Protein AF-A0A2Z7AN15-F1 (afdb_monomer)

Mean predicted aligned error: 13.12 Å

Secondary structure (DSSP, 8-state):
------HHHHHHHHHHHHHHTT-S---S----------------THHHHHHHHHHH---HHHHHHHHHHHHHHHTS-HHHHT-HHHHHHHHHHHHHHTT-EEEEEEEEE--SSSS--EEEEEEEEEEE-TTS-EEEEEEETTTTGGG--SS--HHHHHHHHHS-SSEEE-HHHHHHHHHHHHHHHHHHHHHTT----GGGSHHHHHHHHH-TT-EEPPHHHHHHHHHHHHTTTT-THHHHHHHHTTSTT----

Organism: NCBI:txid472368

Sequence (253 aa):
MSSSISQDDKLSQLIRDYFESGGSTVTESCFYLSSRSSRLDHDDPTHYSNLQEILEDRTEAENEIHGKVLMYLRDADEFVLKNIRKLRKLIVYRLEKDNYESHLCRTSWSTPFDCPSGEYEYVEVVMRNKDGGTVRVIVDLDFRTEFELARPTPDYEELKDALPSIFVGDEEKIDKLVSLVCSAAKQSLKARGLHIPPWRKESHMKSKWLSSNRKRVSSAEFMSCLSKYMTQNGNACFLDLVQADQQLGTYNC

Nearest PDB structures (foldseek):
  5n47-assembly3_E  TM=4.985E-01  e=2.253E+00  Homo sapiens
  4mvk-assembly1_A  TM=5.206E-01  e=5.933E+00  Homo sapiens
  6oi4-assembly1_A  TM=2.951E-01  e=1.600E+00  Homo sapiens
  6oi4-assembly2_B  TM=2.955E-01  e=2.829E+00  Homo sapiens
  8ftq-assembly1_A  TM=3.090E-01  e=3.171E+00  Homo sapiens

Radius of gyration: 23.29 Å; Cα contacts (8 Å, |Δi|>4): 253; chains: 1; bounding box: 66×54×59 Å

Foldseek 3Di:
DDPDQDPVNLVVVVVVCQVVVQDPDPDDDPDDDDDDDPDDDDDDPPLVVLLCVLVVPDDPVLVVLVVLLVVQVVVDDPVCVVPQLSSQLSSQVSCVVVVWPKFWKKFFDDDPDPPGTDMAIWMWTWDQDPVRDIFIKIWDQQVLVLLDDDQFDPVLVVSSVPDDRIDIGGLVSQLSSLVSSLVNSCVRCVVVVHRQDPCSHSVNSSSNPPNPRMDTDDPVVSVVVCVVVVVVVPDPCSVVVVVVVVPVPDDDD

Structure (mmCIF, N/CA/C/O backbone):
data_AF-A0A2Z7AN15-F1
#
_entry.id   AF-A0A2Z7AN15-F1
#
loop_
_atom_site.group_PDB
_atom_site.id
_atom_site.type_symbol
_atom_site.label_atom_id
_atom_site.label_alt_id
_atom_site.label_comp_id
_atom_site.label_asym_id
_atom_site.label_entity_id
_atom_site.label_seq_id
_atom_site.pdbx_PDB_ins_code
_atom_site.Cartn_x
_atom_site.Cartn_y
_atom_site.Cartn_z
_atom_site.occupancy
_atom_site.B_iso_or_equiv
_atom_site.auth_seq_id
_atom_site.auth_comp_id
_atom_site.auth_asym_id
_atom_site.auth_atom_id
_atom_site.pdbx_PDB_model_num
ATOM 1 N N . MET A 1 1 ? 27.877 8.634 34.596 1.00 35.31 1 MET A N 1
ATOM 2 C CA . MET A 1 1 ? 27.102 7.418 34.918 1.00 35.31 1 MET A CA 1
ATOM 3 C C . MET A 1 1 ? 25.769 7.561 34.211 1.00 35.31 1 MET A C 1
ATOM 5 O O . MET A 1 1 ? 24.974 8.394 34.618 1.00 35.31 1 MET A O 1
ATOM 9 N N . SER A 1 2 ? 25.585 6.884 33.079 1.00 41.00 2 SER A N 1
ATOM 10 C CA . SER A 1 2 ? 24.329 6.945 32.327 1.00 41.00 2 SER A CA 1
ATOM 11 C C . SER A 1 2 ? 23.308 6.061 33.038 1.00 41.00 2 SER A C 1
ATOM 13 O O . SER A 1 2 ? 23.489 4.847 33.070 1.00 41.00 2 SER A O 1
ATOM 15 N N . SER A 1 3 ? 22.279 6.655 33.647 1.00 48.44 3 SER A N 1
ATOM 16 C CA . SER A 1 3 ? 21.152 5.899 34.204 1.00 48.44 3 SER A CA 1
ATOM 17 C C . SER A 1 3 ? 20.410 5.212 33.063 1.00 48.44 3 SER A C 1
ATOM 19 O O . SER A 1 3 ? 19.698 5.856 32.295 1.00 48.44 3 SER A O 1
ATOM 21 N N . SER A 1 4 ? 20.600 3.903 32.928 1.00 55.62 4 SER A N 1
ATOM 22 C CA . SER A 1 4 ? 19.757 3.065 32.086 1.00 55.62 4 SER A CA 1
ATOM 23 C C . SER A 1 4 ? 18.356 3.035 32.698 1.00 55.62 4 SER A C 1
ATOM 25 O O . SER A 1 4 ? 18.167 2.437 33.755 1.00 55.62 4 SER A O 1
ATOM 27 N N . ILE A 1 5 ? 17.392 3.702 32.059 1.00 65.50 5 ILE A N 1
ATOM 28 C CA . ILE A 1 5 ? 15.968 3.596 32.410 1.00 65.50 5 ILE A CA 1
ATOM 29 C C . ILE A 1 5 ? 15.580 2.111 32.387 1.00 65.50 5 ILE A C 1
ATOM 31 O O . ILE A 1 5 ? 15.818 1.434 31.378 1.00 65.50 5 ILE A O 1
ATOM 35 N N . SER A 1 6 ? 15.009 1.622 33.492 1.00 79.94 6 SER A N 1
ATOM 36 C CA . SER A 1 6 ? 14.566 0.232 33.631 1.00 79.94 6 SER A CA 1
ATOM 37 C C . SER A 1 6 ? 13.511 -0.105 32.574 1.00 79.94 6 SER A C 1
ATOM 39 O O . SER A 1 6 ? 12.746 0.763 32.146 1.00 79.94 6 SER A O 1
ATOM 41 N N . GLN A 1 7 ? 13.434 -1.367 32.144 1.00 70.25 7 GLN A N 1
ATOM 42 C CA . GLN A 1 7 ? 12.360 -1.803 31.246 1.00 70.25 7 GLN A CA 1
ATOM 43 C C . GLN A 1 7 ? 10.978 -1.527 31.871 1.00 70.25 7 GLN A C 1
ATOM 45 O O . GLN A 1 7 ? 10.084 -1.060 31.173 1.00 70.25 7 GLN A O 1
ATOM 50 N N . ASP A 1 8 ? 10.823 -1.655 33.188 1.00 73.56 8 ASP A N 1
ATOM 51 C CA . ASP A 1 8 ? 9.558 -1.342 33.872 1.00 73.56 8 ASP A CA 1
ATOM 52 C C . ASP A 1 8 ? 9.191 0.147 33.810 1.00 73.56 8 ASP A C 1
ATOM 54 O O . ASP A 1 8 ? 8.018 0.500 33.659 1.00 73.56 8 ASP A O 1
ATOM 58 N N . ASP A 1 9 ? 10.187 1.035 33.843 1.00 77.44 9 ASP A N 1
ATOM 59 C CA . ASP A 1 9 ? 9.978 2.481 33.725 1.00 77.44 9 ASP A CA 1
ATOM 60 C C . ASP A 1 9 ? 9.561 2.858 32.301 1.00 77.44 9 ASP A C 1
ATOM 62 O O . ASP A 1 9 ? 8.667 3.683 32.107 1.00 77.44 9 ASP A O 1
ATOM 66 N N . LYS A 1 10 ? 10.146 2.204 31.286 1.00 76.12 10 LYS A N 1
ATOM 67 C CA . LYS A 1 10 ? 9.720 2.370 29.888 1.00 76.12 10 LYS A CA 1
ATOM 68 C C . LYS A 1 10 ? 8.293 1.870 29.681 1.00 76.12 10 LYS A C 1
ATOM 70 O O . LYS A 1 10 ? 7.542 2.503 28.944 1.00 76.12 10 LYS A O 1
ATOM 75 N N . LEU A 1 11 ? 7.911 0.752 30.310 1.00 73.44 11 LEU A N 1
ATOM 76 C CA . LEU A 1 11 ? 6.555 0.189 30.211 1.00 73.44 11 LEU A CA 1
ATOM 77 C C . LEU A 1 11 ? 5.544 1.089 30.891 1.00 73.44 11 LEU A C 1
ATOM 79 O O . LEU A 1 11 ? 4.518 1.417 30.300 1.00 73.44 11 LEU A O 1
ATOM 83 N N . SER A 1 12 ? 5.891 1.568 32.078 1.00 77.62 12 SER A N 1
ATOM 84 C CA . SER A 1 12 ? 5.099 2.544 32.810 1.00 77.62 12 SER A CA 1
ATOM 85 C C . SER A 1 12 ? 4.925 3.832 32.010 1.00 77.62 12 SER A C 1
ATOM 87 O O . SER A 1 12 ? 3.817 4.354 31.958 1.00 77.62 12 SER A O 1
ATOM 89 N N . GLN A 1 13 ? 5.969 4.320 31.330 1.00 77.31 13 GLN A N 1
ATOM 90 C CA . GLN A 1 13 ? 5.862 5.495 30.464 1.00 77.31 13 GLN A CA 1
ATOM 91 C C . GLN A 1 13 ? 4.982 5.233 29.237 1.00 77.31 13 GLN A C 1
ATOM 93 O O . GLN A 1 13 ? 4.142 6.062 28.924 1.00 77.31 13 GLN A O 1
ATOM 98 N N . LEU A 1 14 ? 5.097 4.075 28.580 1.00 72.81 14 LEU A N 1
ATOM 99 C CA . LEU A 1 14 ? 4.287 3.748 27.397 1.00 72.81 14 LEU A CA 1
ATOM 100 C C . LEU A 1 14 ? 2.797 3.595 27.747 1.00 72.81 14 LEU A C 1
ATOM 102 O O . LEU A 1 14 ? 1.926 4.050 27.005 1.00 72.81 14 LEU A O 1
ATOM 106 N N . ILE A 1 15 ? 2.500 2.994 28.902 1.00 74.88 15 ILE A N 1
ATOM 107 C CA . ILE A 1 15 ? 1.142 2.900 29.452 1.00 74.88 15 ILE A CA 1
ATOM 108 C C . ILE A 1 15 ? 0.620 4.295 29.814 1.00 74.88 15 ILE A C 1
ATOM 110 O O . ILE A 1 15 ? -0.514 4.637 29.482 1.00 74.88 15 ILE A O 1
ATOM 114 N N . ARG A 1 16 ? 1.447 5.122 30.457 1.00 77.88 16 ARG A N 1
ATOM 115 C CA . ARG A 1 16 ? 1.089 6.494 30.824 1.00 77.88 16 ARG A CA 1
ATOM 116 C C . ARG A 1 16 ? 0.810 7.344 29.586 1.00 77.88 16 ARG A C 1
ATOM 118 O O . ARG A 1 16 ? -0.265 7.918 29.498 1.00 77.88 16 ARG A O 1
ATOM 125 N N . ASP A 1 17 ? 1.685 7.313 28.586 1.00 72.50 17 ASP A N 1
ATOM 126 C CA . ASP A 1 17 ? 1.501 7.993 27.302 1.00 72.50 17 ASP A CA 1
ATOM 127 C C . ASP A 1 17 ? 0.238 7.507 26.577 1.00 72.50 17 ASP A C 1
ATOM 129 O O . ASP A 1 17 ? -0.427 8.298 25.905 1.00 72.50 17 ASP A O 1
ATOM 133 N N . TYR A 1 18 ? -0.115 6.220 26.700 1.00 70.62 18 TYR A N 1
ATOM 134 C CA . TYR A 1 18 ? -1.367 5.678 26.167 1.00 70.62 18 TYR A CA 1
ATOM 135 C C . TYR A 1 18 ? -2.586 6.321 26.832 1.00 70.62 18 TYR A C 1
ATOM 137 O O . TYR A 1 18 ? -3.476 6.778 26.121 1.00 70.62 18 TYR A O 1
ATOM 145 N N . PHE A 1 19 ? -2.618 6.394 28.164 1.00 68.50 19 PHE A N 1
ATOM 146 C CA . PHE A 1 19 ? -3.750 6.966 28.897 1.00 68.50 19 PHE A CA 1
ATOM 147 C C . PHE A 1 19 ? -3.792 8.504 28.843 1.00 68.50 19 PHE A C 1
ATOM 149 O O . PHE A 1 19 ? -4.869 9.084 28.719 1.00 68.50 19 PHE A O 1
ATOM 156 N N . GLU A 1 20 ? -2.641 9.176 28.864 1.00 59.47 20 GLU A N 1
ATOM 157 C CA . GLU A 1 20 ? -2.531 10.640 28.851 1.00 59.47 20 GLU A CA 1
ATOM 158 C C . GLU A 1 20 ? -2.705 11.227 27.441 1.00 59.47 20 GLU A C 1
ATOM 160 O O . GLU A 1 20 ? -3.319 12.281 27.293 1.00 59.47 20 GLU A O 1
ATOM 165 N N . SER A 1 21 ? -2.300 10.524 26.372 1.00 51.19 21 SER A N 1
ATOM 166 C CA . SER A 1 21 ? -2.580 10.970 24.990 1.00 51.19 21 SER A CA 1
ATOM 167 C C . SER A 1 21 ? -4.070 10.918 24.614 1.00 51.19 21 SER A C 1
ATOM 169 O O . SER A 1 21 ? -4.447 11.436 23.559 1.00 51.19 21 SER A O 1
ATOM 171 N N . GLY A 1 22 ? -4.908 10.269 25.429 1.00 48.69 22 GLY A N 1
ATOM 172 C CA . GLY A 1 22 ? -6.360 10.175 25.253 1.00 48.69 22 GLY A CA 1
ATOM 173 C C . GLY A 1 22 ? -7.186 10.987 26.246 1.00 48.69 22 GLY A C 1
ATOM 174 O O . GLY A 1 22 ? -8.407 11.045 26.103 1.00 48.69 22 GLY A O 1
ATOM 175 N N . GLY A 1 23 ? -6.549 11.605 27.240 1.00 38.69 23 GLY A N 1
ATOM 176 C CA . GLY A 1 23 ? -7.220 12.263 28.350 1.00 38.69 23 GLY A CA 1
ATOM 177 C C . GLY A 1 23 ? -6.880 13.742 28.417 1.00 38.69 23 GLY A C 1
ATOM 178 O O . GLY A 1 23 ? -5.902 14.135 29.042 1.00 38.69 23 GLY A O 1
ATOM 179 N N . SER A 1 24 ? -7.772 14.585 27.893 1.00 39.50 24 SER A N 1
ATOM 180 C CA . SER A 1 24 ? -8.055 15.821 28.623 1.00 39.50 24 SER A CA 1
ATOM 181 C C . SER A 1 24 ? -8.440 15.380 30.037 1.00 39.50 24 SER A C 1
ATOM 183 O O . SER A 1 24 ? -9.335 14.550 30.181 1.00 39.50 24 SER A O 1
ATOM 185 N N . THR A 1 25 ? -7.696 15.842 31.038 1.00 34.88 25 THR A N 1
ATOM 186 C CA . THR A 1 25 ? -7.784 15.452 32.451 1.00 34.88 25 THR A CA 1
ATOM 187 C C . THR A 1 25 ? -9.223 15.196 32.905 1.00 34.88 25 THR A C 1
ATOM 189 O O . THR A 1 25 ? -9.982 16.138 33.131 1.00 34.88 25 THR A O 1
ATOM 192 N N . VAL A 1 26 ? -9.599 13.925 33.059 1.00 34.19 26 VAL A N 1
ATOM 193 C CA . VAL A 1 26 ? -10.798 13.546 33.811 1.00 34.19 26 VAL A CA 1
ATOM 194 C C . VAL A 1 26 ? -10.364 13.431 35.263 1.00 34.19 26 VAL A C 1
ATOM 196 O O . VAL A 1 26 ? -10.032 12.358 35.757 1.00 34.19 26 VAL A O 1
ATOM 199 N N . THR A 1 27 ? -10.299 14.577 35.930 1.00 34.41 27 THR A N 1
ATOM 200 C CA . THR A 1 27 ? -10.470 14.628 37.377 1.00 34.41 27 THR A CA 1
ATOM 201 C C . THR A 1 27 ? -11.937 14.354 37.679 1.00 34.41 27 THR A C 1
ATOM 203 O O . THR A 1 27 ? -12.836 14.914 37.050 1.00 34.41 27 THR A O 1
ATOM 206 N N . GLU A 1 28 ? -12.161 13.452 38.629 1.00 37.94 28 GLU A N 1
ATOM 207 C CA . GLU A 1 28 ? -13.451 13.151 39.239 1.00 37.94 28 GLU A CA 1
ATOM 208 C C . GLU A 1 28 ? -14.242 14.433 39.543 1.00 37.94 28 GLU A C 1
ATOM 210 O O . GLU A 1 28 ? -13.913 15.164 40.471 1.00 37.94 28 GLU A O 1
ATOM 215 N N . SER A 1 29 ? -15.298 14.705 38.774 1.00 30.22 29 SER A N 1
ATOM 216 C CA . SER A 1 29 ? -16.477 15.441 39.245 1.00 30.22 29 SER A CA 1
ATOM 217 C C . SER A 1 29 ? -17.576 15.394 38.184 1.00 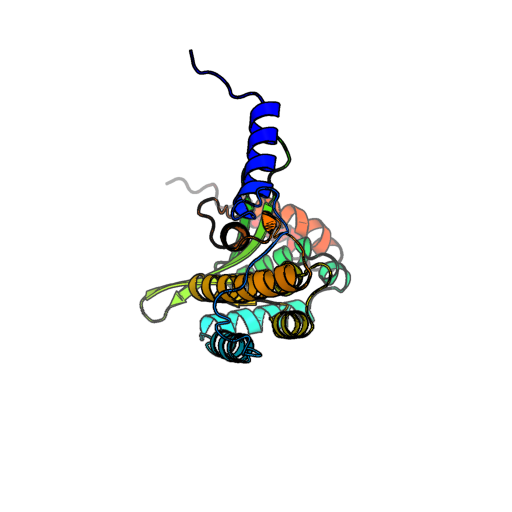30.22 29 SER A C 1
ATOM 219 O O . SER A 1 29 ? -17.688 16.254 37.310 1.00 30.22 29 SER A O 1
ATOM 221 N N . CYS A 1 30 ? -18.419 14.369 38.256 1.00 40.91 30 CYS A N 1
ATOM 222 C CA . CYS A 1 30 ? -19.713 14.383 37.589 1.00 40.91 30 CYS A CA 1
ATOM 223 C C . CYS A 1 30 ? -20.740 15.110 38.466 1.00 40.91 30 CYS A C 1
ATOM 225 O O . CYS A 1 30 ? -21.566 14.413 39.024 1.00 40.91 30 CYS A O 1
ATOM 227 N N . PHE A 1 31 ? -20.744 16.446 38.589 1.00 30.92 31 PHE A N 1
ATOM 228 C CA . PHE A 1 31 ? -21.920 17.195 39.088 1.00 30.92 31 PHE A CA 1
ATOM 229 C C . PHE A 1 31 ? -21.891 18.694 38.694 1.00 30.92 31 PHE A C 1
ATOM 231 O O . PHE A 1 31 ? -21.046 19.426 39.187 1.00 30.92 31 PHE A O 1
ATOM 238 N N . TYR A 1 32 ? -22.867 19.108 37.858 1.00 41.19 32 TYR A N 1
ATOM 239 C CA . TYR A 1 32 ? -23.381 20.471 37.543 1.00 41.19 32 TYR A CA 1
ATOM 240 C C . TYR A 1 32 ? -22.347 21.556 37.114 1.00 41.19 32 TYR A C 1
ATOM 242 O O . TYR A 1 32 ? -21.381 21.816 37.805 1.00 41.19 32 TYR A O 1
ATOM 250 N N . LEU A 1 33 ? -22.450 22.312 36.014 1.00 31.53 33 LEU A N 1
ATOM 251 C CA . LEU A 1 33 ? -23.579 22.959 35.346 1.00 31.53 33 LEU A CA 1
ATOM 252 C C . LEU A 1 33 ? -23.233 23.249 33.870 1.00 31.53 33 LEU A C 1
ATOM 254 O O . LEU A 1 33 ? -22.083 23.478 33.503 1.00 31.53 33 LEU A O 1
ATOM 258 N N . SER A 1 34 ? -24.286 23.330 33.056 1.00 43.97 34 SER A N 1
ATOM 259 C CA . SER A 1 34 ? -24.293 23.810 31.672 1.00 43.97 34 SER A CA 1
ATOM 260 C C . SER A 1 34 ? -23.668 25.195 31.484 1.00 43.97 34 SER A C 1
ATOM 262 O O . SER A 1 34 ? -23.999 26.127 32.215 1.00 43.97 34 SER A O 1
ATOM 264 N N . SER A 1 35 ? -22.934 25.374 30.382 1.00 31.66 35 SER A N 1
ATOM 265 C CA . SER A 1 35 ? -23.031 26.584 29.556 1.00 31.66 35 SER A CA 1
ATOM 266 C C . SER A 1 35 ? -22.573 26.335 28.116 1.00 31.66 35 SER A C 1
ATOM 268 O O . SER A 1 35 ? -21.419 26.021 27.857 1.00 31.66 35 SER A O 1
ATOM 270 N N . ARG A 1 36 ? -23.529 26.568 27.206 1.00 29.89 36 ARG A N 1
ATOM 271 C CA . ARG A 1 36 ? -23.414 26.800 25.756 1.00 29.89 36 ARG A CA 1
ATOM 272 C C . ARG A 1 36 ? -22.977 25.625 24.880 1.00 29.89 36 ARG A C 1
ATOM 274 O O . ARG A 1 36 ? -21.858 25.535 24.397 1.00 29.89 36 ARG A O 1
ATOM 281 N N . SER A 1 37 ? -23.997 24.828 24.564 1.00 44.06 37 SER A N 1
ATOM 282 C CA . SER A 1 37 ? -24.143 24.098 23.305 1.00 44.06 37 SER A CA 1
ATOM 283 C C . SER A 1 37 ? -23.768 24.976 22.102 1.00 44.06 37 SER A C 1
ATOM 285 O O . SER A 1 37 ? -24.508 25.886 21.720 1.00 44.06 37 SER A O 1
ATOM 287 N N . SER A 1 38 ? -22.620 24.686 21.499 1.00 36.03 38 SER A N 1
ATOM 288 C CA . SER A 1 38 ? -22.370 24.929 20.083 1.00 36.03 38 SER A CA 1
ATOM 289 C C . SER A 1 38 ? -22.543 23.597 19.354 1.00 36.03 38 SER A C 1
ATOM 291 O O . SER A 1 38 ? -21.599 22.827 19.231 1.00 36.03 38 SER A O 1
ATOM 293 N N . ARG A 1 39 ? -23.797 23.340 18.971 1.00 32.91 39 ARG A N 1
ATOM 294 C CA . ARG A 1 39 ? -24.253 22.588 17.790 1.00 32.91 39 ARG A CA 1
ATOM 295 C C . ARG A 1 39 ? -23.512 21.279 17.486 1.00 32.91 39 ARG A C 1
ATOM 297 O O . ARG A 1 39 ? -22.454 21.263 16.870 1.00 32.91 39 ARG A O 1
ATOM 304 N N . LEU A 1 40 ? -24.161 20.184 17.870 1.00 46.03 40 LEU A N 1
ATOM 305 C CA . LEU A 1 40 ? -24.099 18.925 17.138 1.00 46.03 40 LEU A CA 1
ATOM 306 C C . LEU A 1 40 ? -24.766 19.157 15.775 1.00 46.03 40 LEU A C 1
ATOM 308 O O . LEU A 1 40 ? -25.979 19.290 15.741 1.00 46.03 40 LEU A O 1
ATOM 312 N N . ASP A 1 41 ? -23.962 19.276 14.727 1.00 33.38 41 ASP A N 1
ATOM 313 C CA . ASP A 1 41 ? -24.278 19.125 13.297 1.00 33.38 41 ASP A CA 1
ATOM 314 C C . ASP A 1 41 ? -22.885 18.920 12.662 1.00 33.38 41 ASP A C 1
ATOM 316 O O . ASP A 1 41 ? -21.990 19.731 12.887 1.00 33.38 41 ASP A O 1
ATOM 320 N N . HIS A 1 42 ? -22.544 17.800 12.036 1.00 42.19 42 HIS A N 1
ATOM 321 C CA . HIS A 1 42 ? -23.076 17.354 10.759 1.00 42.19 42 HIS A CA 1
ATOM 322 C C . HIS A 1 42 ? -22.643 15.890 10.539 1.00 42.19 42 HIS A C 1
ATOM 324 O O . HIS A 1 42 ? -21.495 15.551 10.842 1.00 42.19 42 HIS A O 1
ATOM 330 N N . ASP A 1 43 ? -23.518 15.054 9.968 1.00 46.25 43 ASP A N 1
ATOM 331 C CA . ASP A 1 43 ? -23.079 14.004 9.035 1.00 46.25 43 ASP A CA 1
ATOM 332 C C . ASP A 1 43 ? -22.017 14.622 8.125 1.00 46.25 43 ASP A C 1
ATOM 334 O O . ASP A 1 43 ? -22.278 15.690 7.559 1.00 46.25 43 ASP A O 1
ATOM 338 N N . ASP A 1 44 ? -20.845 14.004 7.988 1.00 48.62 44 ASP A N 1
ATOM 339 C CA . ASP A 1 44 ? -19.768 14.568 7.176 1.00 48.62 44 ASP A CA 1
ATOM 340 C C . ASP A 1 44 ? -19.527 13.760 5.886 1.00 48.62 44 ASP A C 1
ATOM 342 O O . ASP A 1 44 ? -18.603 12.941 5.827 1.00 48.62 44 ASP A O 1
ATOM 346 N N . PRO A 1 45 ? -20.315 14.019 4.818 1.00 55.75 45 PRO A N 1
ATOM 347 C CA . PRO A 1 45 ? -20.071 13.529 3.462 1.00 55.75 45 PRO A CA 1
ATOM 348 C C . PRO A 1 45 ? -18.682 13.866 2.903 1.00 55.75 45 PRO A C 1
ATOM 350 O O . PRO A 1 45 ? -18.320 13.364 1.841 1.00 55.75 45 PRO A O 1
ATOM 353 N N . THR A 1 46 ? -17.900 14.740 3.552 1.00 68.31 46 THR A N 1
ATOM 354 C CA . THR A 1 46 ? -16.649 15.236 2.967 1.00 68.31 46 THR A CA 1
ATOM 355 C C . THR A 1 46 ? -15.544 14.191 2.940 1.00 68.31 46 THR A C 1
ATOM 357 O O . THR A 1 46 ? -14.785 14.169 1.976 1.00 68.31 46 THR A O 1
ATOM 360 N N . HIS A 1 47 ? -15.462 13.274 3.914 1.00 74.12 47 HIS A N 1
ATOM 361 C CA . HIS A 1 47 ? -14.403 12.252 3.907 1.00 74.12 47 HIS A CA 1
ATOM 362 C C . HIS A 1 47 ? -14.488 11.358 2.668 1.00 74.12 47 HIS A C 1
ATOM 364 O O . HIS A 1 47 ? -13.464 10.975 2.111 1.00 74.12 47 HIS A O 1
ATOM 370 N N . TYR A 1 48 ? -15.706 11.072 2.217 1.00 77.50 48 TYR A N 1
ATOM 371 C CA . TYR A 1 48 ? -15.963 10.246 1.049 1.00 77.50 48 TYR A CA 1
ATOM 372 C C . TYR A 1 48 ? -15.609 10.933 -0.264 1.00 77.50 48 TYR A C 1
ATOM 374 O O . TYR A 1 48 ? -14.898 10.360 -1.088 1.00 77.50 48 TYR A O 1
ATOM 382 N N . SER A 1 49 ? -16.064 12.175 -0.434 1.00 77.94 49 SER A N 1
ATOM 383 C CA . SER A 1 49 ? -15.747 12.981 -1.614 1.00 77.94 49 SER A CA 1
ATOM 384 C C . SER A 1 49 ? -14.244 13.242 -1.719 1.00 77.94 49 SER A C 1
ATOM 386 O O . SER A 1 49 ? -13.663 13.057 -2.782 1.00 77.94 49 SER A O 1
ATOM 388 N N . ASN A 1 50 ? -13.593 13.566 -0.596 1.00 83.50 50 ASN A N 1
ATOM 389 C CA . ASN A 1 50 ? -12.142 13.755 -0.540 1.00 83.50 50 ASN A CA 1
ATOM 390 C C . ASN A 1 50 ? -11.395 12.451 -0.861 1.00 83.50 50 ASN A C 1
ATOM 392 O O . ASN A 1 50 ? -10.355 12.477 -1.514 1.00 83.50 50 ASN A O 1
ATOM 396 N N . LEU A 1 51 ? -11.906 11.297 -0.409 1.00 88.75 51 LEU A N 1
ATOM 397 C CA . LEU A 1 51 ? -11.315 10.000 -0.737 1.00 88.75 51 LEU A CA 1
ATOM 398 C C . LEU A 1 51 ? -11.390 9.727 -2.243 1.00 88.75 51 LEU A C 1
ATOM 400 O O . LEU A 1 51 ? -10.389 9.322 -2.830 1.00 88.75 51 LEU A O 1
ATOM 404 N N . GLN A 1 52 ? -12.556 9.941 -2.856 1.00 86.56 52 GLN A N 1
ATOM 405 C CA . GLN A 1 52 ? -12.738 9.758 -4.296 1.00 86.56 52 GLN A CA 1
ATOM 406 C C . GLN A 1 52 ? -11.812 10.679 -5.087 1.00 86.56 52 GLN A C 1
ATOM 408 O O . GLN A 1 52 ? -11.090 10.187 -5.946 1.00 86.56 52 GLN A O 1
ATOM 413 N N . GLU A 1 53 ? -11.725 11.958 -4.719 1.00 87.44 53 GLU A N 1
ATOM 414 C CA . GLU A 1 53 ? -10.820 12.922 -5.354 1.00 87.44 53 GLU A CA 1
ATOM 415 C C . GLU A 1 53 ? -9.358 12.440 -5.333 1.00 87.44 53 GLU A C 1
ATOM 417 O O . GLU A 1 53 ? -8.688 12.423 -6.366 1.00 87.44 53 GLU A O 1
ATOM 422 N N . ILE A 1 54 ? -8.871 11.956 -4.182 1.00 88.06 54 ILE A N 1
ATOM 423 C CA . ILE A 1 54 ? -7.496 11.442 -4.058 1.00 88.06 54 ILE A CA 1
ATOM 424 C C . ILE A 1 54 ? -7.282 10.163 -4.889 1.00 88.06 54 ILE A C 1
ATOM 426 O O . ILE A 1 54 ? -6.191 9.941 -5.417 1.00 88.06 54 ILE A O 1
ATOM 430 N N . LEU A 1 55 ? -8.287 9.284 -4.972 1.00 88.38 55 LEU A N 1
ATOM 431 C CA . LEU A 1 55 ? -8.191 8.013 -5.703 1.00 88.38 55 LEU A CA 1
ATOM 432 C C . LEU A 1 55 ? -8.361 8.167 -7.223 1.00 88.38 55 LEU A C 1
ATOM 434 O O . LEU A 1 55 ? -7.874 7.309 -7.971 1.00 88.38 55 LEU A O 1
ATOM 438 N N . GLU A 1 56 ? -9.060 9.214 -7.661 1.00 86.62 56 GLU A N 1
ATOM 439 C CA . GLU A 1 56 ? -9.293 9.561 -9.066 1.00 86.62 56 GLU A CA 1
ATOM 440 C C . GLU A 1 56 ? -8.082 10.242 -9.706 1.00 86.62 56 GLU A C 1
ATOM 442 O O . GLU A 1 56 ? -7.816 10.017 -10.889 1.00 86.62 56 GLU A O 1
ATOM 447 N N . ASP A 1 57 ? -7.310 11.006 -8.930 1.00 84.88 57 ASP A N 1
ATOM 448 C CA . ASP A 1 57 ? -6.076 11.649 -9.385 1.00 84.88 57 ASP A CA 1
ATOM 449 C C . ASP A 1 57 ? -4.955 10.620 -9.600 1.00 84.88 57 ASP A C 1
ATOM 451 O O . ASP A 1 57 ? -4.058 10.480 -8.774 1.00 84.88 57 ASP A O 1
ATOM 455 N N . ARG A 1 58 ? -5.015 9.829 -10.681 1.00 87.06 58 ARG A N 1
ATOM 456 C CA . ARG A 1 58 ? -3.994 8.821 -11.015 1.00 87.06 58 ARG A CA 1
ATOM 457 C C . ARG A 1 58 ? -3.004 9.308 -12.058 1.00 87.06 58 ARG A C 1
ATOM 459 O O . ARG A 1 58 ? -3.387 9.700 -13.160 1.00 87.06 58 ARG A O 1
ATOM 466 N N . THR A 1 59 ? -1.718 9.155 -11.762 1.00 91.12 59 THR A N 1
ATOM 467 C CA . THR A 1 59 ? -0.657 9.469 -12.728 1.00 91.12 59 THR A CA 1
ATOM 468 C C . THR A 1 59 ? -0.526 8.380 -13.803 1.00 91.12 59 THR A C 1
ATOM 470 O O . THR A 1 59 ? -0.978 7.244 -13.635 1.00 91.12 59 THR A O 1
ATOM 473 N N . GLU A 1 60 ? 0.116 8.704 -14.932 1.00 91.38 60 GLU A N 1
ATOM 474 C CA . GLU A 1 60 ? 0.417 7.729 -16.000 1.00 91.38 60 GLU A CA 1
ATOM 475 C C . GLU A 1 60 ? 1.232 6.543 -15.450 1.00 91.38 60 GLU A C 1
ATOM 477 O O . GLU A 1 60 ? 0.894 5.388 -15.708 1.00 91.38 60 GLU A O 1
ATOM 482 N N . ALA A 1 61 ? 2.225 6.833 -14.601 1.00 92.50 61 ALA A N 1
ATOM 483 C CA . ALA A 1 61 ? 3.064 5.840 -13.933 1.00 92.50 61 ALA A CA 1
ATOM 484 C C . ALA A 1 61 ? 2.252 4.898 -13.027 1.00 92.50 61 ALA A C 1
ATOM 486 O O . ALA A 1 61 ? 2.425 3.680 -13.068 1.00 92.50 61 ALA A O 1
ATOM 487 N N . GLU A 1 62 ? 1.327 5.435 -12.232 1.00 94.56 62 GLU A N 1
ATOM 488 C CA . GLU A 1 62 ? 0.472 4.618 -11.368 1.00 94.56 62 GLU A CA 1
ATOM 489 C C . GLU A 1 62 ? -0.457 3.707 -12.167 1.00 94.56 62 GLU A C 1
ATOM 491 O O . GLU A 1 62 ? -0.604 2.534 -11.828 1.00 94.56 62 GLU A O 1
ATOM 496 N N . ASN A 1 63 ? -1.066 4.220 -13.239 1.00 94.81 63 ASN A N 1
ATOM 497 C CA . ASN A 1 63 ? -1.944 3.428 -14.098 1.00 94.81 63 ASN A CA 1
ATOM 498 C C . ASN A 1 63 ? -1.184 2.292 -14.793 1.00 94.81 63 ASN A C 1
ATOM 500 O O . ASN A 1 63 ? -1.690 1.169 -14.862 1.00 94.81 63 ASN A O 1
ATOM 504 N N . GLU A 1 64 ? 0.037 2.562 -15.255 1.00 95.19 64 GLU A N 1
ATOM 505 C CA . GLU A 1 64 ? 0.917 1.564 -15.860 1.00 95.19 64 GLU A CA 1
ATOM 506 C C . GLU A 1 64 ? 1.256 0.439 -14.871 1.00 95.19 64 GLU A C 1
ATOM 508 O O . GLU A 1 64 ? 0.990 -0.736 -15.147 1.00 95.19 64 GLU A O 1
ATOM 513 N N . ILE A 1 65 ? 1.765 0.789 -13.684 1.00 96.69 65 ILE A N 1
ATOM 514 C CA . ILE A 1 65 ? 2.132 -0.193 -12.657 1.00 96.69 65 ILE A CA 1
ATOM 515 C C . ILE A 1 65 ? 0.905 -0.954 -12.154 1.00 96.69 65 ILE A C 1
ATOM 517 O O . ILE A 1 65 ? 0.953 -2.177 -12.024 1.00 96.69 65 ILE A O 1
ATOM 521 N N . HIS A 1 66 ? -0.220 -0.276 -11.935 1.00 96.25 66 HIS A N 1
ATOM 522 C CA . HIS A 1 66 ? -1.467 -0.919 -11.528 1.00 96.25 66 HIS A CA 1
ATOM 523 C C . HIS A 1 66 ? -1.953 -1.931 -12.577 1.00 96.25 66 HIS A C 1
ATOM 525 O O . HIS A 1 66 ? -2.319 -3.055 -12.227 1.00 96.25 66 HIS A O 1
ATOM 531 N N . GLY A 1 67 ? -1.896 -1.583 -13.867 1.00 95.81 67 GLY A N 1
ATOM 532 C CA . GLY A 1 67 ? -2.224 -2.498 -14.963 1.00 95.81 67 GLY A CA 1
ATOM 533 C C . GLY A 1 67 ? -1.328 -3.740 -14.984 1.00 95.81 67 GLY A C 1
ATOM 534 O O . GLY A 1 67 ? -1.832 -4.863 -15.079 1.00 95.81 67 GLY A O 1
ATOM 535 N N . LYS A 1 68 ? -0.011 -3.557 -14.820 1.00 95.94 68 LYS A N 1
ATOM 536 C CA . LYS A 1 68 ? 0.961 -4.658 -14.728 1.00 95.94 68 LYS A CA 1
ATOM 537 C C . LYS A 1 68 ? 0.693 -5.565 -13.531 1.00 95.94 68 LYS A C 1
ATOM 539 O O . LYS A 1 68 ? 0.631 -6.780 -13.695 1.00 95.94 68 LYS A O 1
ATOM 544 N N . VAL A 1 69 ? 0.465 -4.992 -12.348 1.00 96.06 69 VAL A N 1
ATOM 545 C CA . VAL A 1 69 ? 0.141 -5.755 -11.134 1.00 96.06 69 VAL A CA 1
ATOM 546 C C . VAL A 1 69 ? -1.107 -6.604 -11.358 1.00 96.06 69 VAL A C 1
ATOM 548 O O . VAL A 1 69 ? -1.061 -7.810 -11.132 1.00 96.06 69 VAL A O 1
ATOM 551 N N . LEU A 1 70 ? -2.195 -6.025 -11.875 1.00 95.06 70 LEU A N 1
ATOM 552 C CA . LEU A 1 70 ? -3.418 -6.781 -12.161 1.00 95.06 70 LEU A CA 1
ATOM 553 C C . LEU A 1 70 ? -3.200 -7.905 -13.179 1.00 95.06 70 LEU A C 1
ATOM 555 O O . LEU A 1 70 ? -3.779 -8.979 -13.023 1.00 95.06 70 LEU A O 1
ATOM 559 N N . MET A 1 71 ? -2.370 -7.684 -14.200 1.00 93.62 71 MET A N 1
ATOM 560 C CA . MET A 1 71 ? -1.996 -8.726 -15.156 1.00 93.62 71 MET A CA 1
ATOM 561 C C . MET A 1 71 ? -1.270 -9.882 -14.453 1.00 93.62 71 MET A C 1
ATOM 563 O O . MET A 1 71 ? -1.680 -11.031 -14.583 1.00 93.62 71 MET A O 1
ATOM 567 N N . TYR A 1 72 ? -0.259 -9.592 -13.630 1.00 92.00 72 TYR A N 1
ATOM 568 C CA . TYR A 1 72 ? 0.491 -10.629 -12.913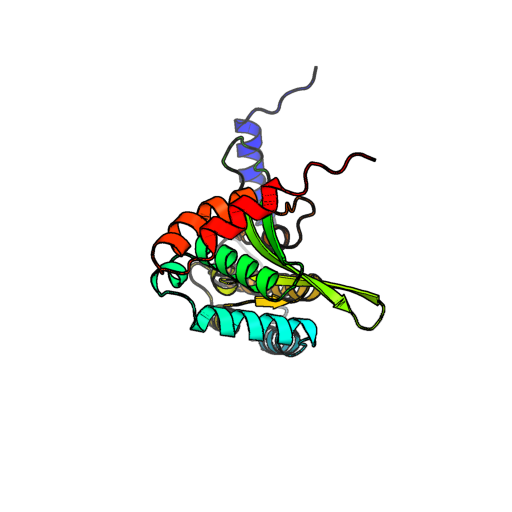 1.00 92.00 72 TYR A CA 1
ATOM 569 C C . TYR A 1 72 ? -0.361 -11.412 -11.915 1.00 92.00 72 TYR A C 1
ATOM 571 O O . TYR A 1 72 ? -0.116 -12.598 -11.714 1.00 92.00 72 TYR A O 1
ATOM 579 N N . LEU A 1 73 ? -1.347 -10.764 -11.289 1.00 90.06 73 LEU A N 1
ATOM 580 C CA . LEU A 1 73 ? -2.275 -11.425 -10.372 1.00 90.06 73 LEU A CA 1
ATOM 581 C C . LEU A 1 73 ? -3.198 -12.415 -11.088 1.00 90.06 73 LEU A C 1
ATOM 583 O O . LEU A 1 73 ? -3.531 -13.443 -10.507 1.00 90.06 73 LEU A O 1
ATOM 587 N N . ARG A 1 74 ? -3.589 -12.132 -12.338 1.00 88.12 74 ARG A N 1
ATOM 588 C CA . ARG A 1 74 ? -4.390 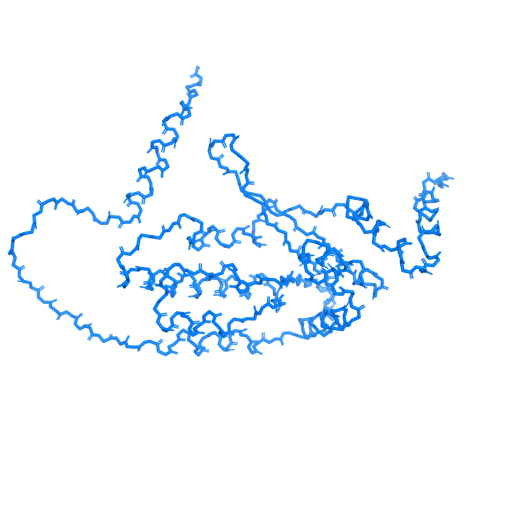-13.059 -13.158 1.00 88.12 74 ARG A CA 1
ATOM 589 C C . ARG A 1 74 ? -3.609 -14.314 -13.538 1.00 88.12 74 ARG A C 1
ATOM 591 O O . ARG A 1 74 ? -4.191 -15.390 -13.582 1.00 88.12 74 ARG A O 1
ATOM 598 N N . ASP A 1 75 ? -2.306 -14.167 -13.761 1.00 81.94 75 ASP A N 1
ATOM 599 C CA . ASP A 1 75 ? -1.409 -15.262 -14.149 1.00 81.94 75 ASP A CA 1
ATOM 600 C C . ASP A 1 75 ? -0.798 -16.003 -12.943 1.00 81.94 75 ASP A C 1
ATOM 602 O O . ASP A 1 75 ? -0.019 -16.947 -13.110 1.00 81.94 75 ASP A O 1
ATOM 606 N N . ALA A 1 76 ? -1.078 -15.548 -11.719 1.00 82.62 76 ALA A N 1
ATOM 607 C CA . ALA A 1 76 ? -0.530 -16.131 -10.504 1.00 82.62 76 ALA A CA 1
ATOM 608 C C . ALA A 1 76 ? -1.293 -17.394 -10.083 1.00 82.62 76 ALA A C 1
ATOM 610 O O . ALA A 1 76 ? -2.514 -17.479 -10.182 1.00 82.62 76 ALA A O 1
ATOM 611 N N . ASP A 1 77 ? -0.557 -18.363 -9.542 1.00 79.38 77 ASP A N 1
ATOM 612 C CA . ASP A 1 77 ? -1.131 -19.572 -8.956 1.00 79.38 77 ASP A CA 1
ATOM 613 C C . ASP A 1 77 ? -1.955 -19.239 -7.696 1.00 79.38 77 ASP A C 1
ATOM 615 O O . ASP A 1 77 ? -1.548 -18.415 -6.866 1.00 79.38 77 ASP A O 1
ATOM 619 N N . GLU A 1 78 ? -3.089 -19.920 -7.514 1.00 77.94 78 GLU A N 1
ATOM 620 C CA . GLU A 1 78 ? -3.993 -19.734 -6.373 1.00 77.94 78 GLU A CA 1
ATOM 621 C C . GLU A 1 78 ? -3.281 -19.911 -5.019 1.00 77.94 78 GLU A C 1
ATOM 623 O O . GLU A 1 78 ? -3.582 -19.221 -4.040 1.00 77.94 78 GLU A O 1
ATOM 628 N N . PHE A 1 79 ? -2.283 -20.796 -4.946 1.00 74.69 79 PHE A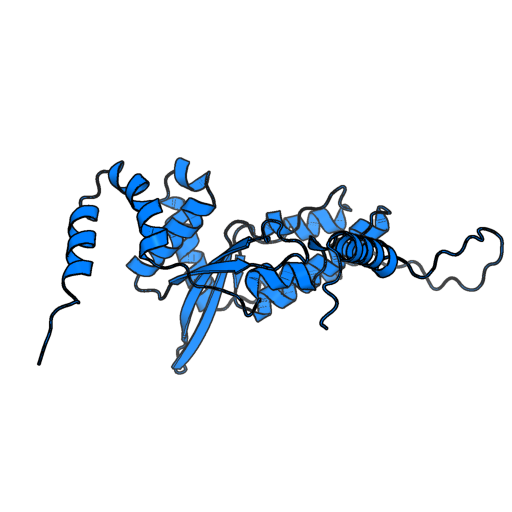 N 1
ATOM 629 C CA . PHE A 1 79 ? -1.482 -20.992 -3.742 1.00 74.69 79 PHE A CA 1
ATOM 630 C C . PHE A 1 79 ? -0.629 -19.764 -3.386 1.00 74.69 79 PHE A C 1
ATOM 632 O O . PHE A 1 79 ? -0.422 -19.473 -2.204 1.00 74.69 79 PHE A O 1
ATOM 639 N N . VAL A 1 80 ? -0.140 -19.022 -4.384 1.00 74.44 80 VAL A N 1
ATOM 640 C CA . VAL A 1 80 ? 0.619 -17.781 -4.159 1.00 74.44 80 VAL A CA 1
ATOM 641 C C . VAL A 1 80 ? -0.307 -16.642 -3.776 1.00 74.44 80 VAL A C 1
ATOM 643 O O . VAL A 1 80 ? 0.038 -15.877 -2.876 1.00 74.44 80 VAL A O 1
ATOM 646 N N . LEU A 1 81 ? -1.498 -16.575 -4.375 1.00 78.06 81 LEU A N 1
ATOM 647 C CA . LEU A 1 81 ? -2.516 -15.584 -4.016 1.00 78.06 81 LEU A CA 1
ATOM 648 C C . LEU A 1 81 ? -2.903 -15.665 -2.528 1.00 78.06 81 LEU A C 1
ATOM 650 O O . LEU A 1 81 ? -3.150 -14.639 -1.901 1.00 78.06 81 LEU A O 1
ATOM 654 N N . LYS A 1 82 ? -2.861 -16.861 -1.923 1.00 82.00 82 LYS A N 1
ATOM 655 C CA . LYS A 1 82 ? -3.134 -17.071 -0.486 1.00 82.00 82 LYS A CA 1
ATOM 656 C C . LYS A 1 82 ? -2.001 -16.635 0.447 1.00 82.00 82 LYS A C 1
ATOM 658 O O . LYS A 1 82 ? -2.181 -16.628 1.663 1.00 82.00 82 LYS A O 1
ATOM 663 N N . ASN A 1 83 ? -0.821 -16.296 -0.073 1.00 87.44 83 ASN A N 1
ATOM 664 C CA . ASN A 1 83 ? 0.314 -15.873 0.739 1.00 87.44 83 ASN A CA 1
ATOM 665 C C . ASN A 1 83 ? 0.837 -14.513 0.273 1.00 87.44 83 ASN A C 1
ATOM 667 O O . ASN A 1 83 ? 1.714 -14.429 -0.586 1.00 87.44 83 ASN A O 1
ATOM 671 N N . ILE A 1 84 ? 0.354 -13.450 0.919 1.00 89.06 84 ILE A N 1
ATOM 672 C CA . ILE A 1 84 ? 0.671 -12.062 0.561 1.00 89.06 84 ILE A CA 1
ATOM 673 C C . ILE A 1 84 ? 2.178 -11.773 0.515 1.00 89.06 84 ILE A C 1
ATOM 675 O O . ILE A 1 84 ? 2.650 -11.042 -0.354 1.00 89.06 84 ILE A O 1
ATOM 679 N N . ARG A 1 85 ? 2.973 -12.412 1.389 1.00 88.31 85 ARG A N 1
ATOM 680 C CA . ARG A 1 85 ? 4.437 -12.276 1.377 1.00 88.31 85 ARG A CA 1
ATOM 681 C C . ARG A 1 85 ? 5.037 -12.872 0.111 1.00 88.31 85 ARG A C 1
ATOM 683 O O . ARG A 1 85 ? 5.889 -12.240 -0.497 1.00 88.31 85 ARG A O 1
ATOM 690 N N . LYS A 1 86 ? 4.600 -14.066 -0.306 1.00 87.00 86 LYS A N 1
ATOM 691 C CA . LYS A 1 86 ? 5.019 -14.673 -1.584 1.00 87.00 86 LYS A CA 1
ATOM 692 C C . LYS A 1 86 ? 4.490 -13.898 -2.789 1.00 87.00 86 LYS A C 1
ATOM 694 O O . LYS A 1 86 ? 5.155 -13.880 -3.820 1.00 87.00 86 LYS A O 1
ATOM 699 N N . LEU A 1 87 ? 3.338 -13.248 -2.654 1.00 90.62 87 LEU A N 1
ATOM 700 C CA . LEU A 1 87 ? 2.732 -12.467 -3.721 1.00 90.62 87 LEU A CA 1
ATOM 701 C C . LEU A 1 87 ? 3.496 -11.168 -3.997 1.00 90.62 87 LEU A C 1
ATOM 703 O O . LEU A 1 87 ? 3.891 -10.947 -5.135 1.00 90.62 87 LEU A O 1
ATOM 707 N N . ARG A 1 88 ? 3.803 -10.360 -2.970 1.00 93.62 88 ARG A N 1
ATOM 708 C CA . ARG A 1 88 ? 4.650 -9.149 -3.106 1.00 93.62 88 ARG A CA 1
ATOM 709 C C . ARG A 1 88 ? 5.969 -9.473 -3.796 1.00 93.62 88 ARG A C 1
ATOM 711 O O . ARG A 1 88 ? 6.394 -8.814 -4.734 1.00 93.62 88 ARG A O 1
ATOM 718 N N . LYS A 1 89 ? 6.551 -10.576 -3.346 1.00 90.75 89 LYS A N 1
ATOM 719 C CA . LYS A 1 89 ? 7.703 -11.245 -3.920 1.00 90.75 89 LYS A CA 1
ATOM 720 C C . LYS A 1 89 ? 7.493 -11.527 -5.423 1.00 90.75 89 LYS A C 1
ATOM 722 O O . LYS A 1 89 ? 8.192 -10.950 -6.243 1.00 90.75 89 LYS A O 1
ATOM 727 N N . LEU A 1 90 ? 6.496 -12.312 -5.824 1.00 90.88 90 LEU A N 1
ATOM 728 C CA . LEU A 1 90 ? 6.198 -12.563 -7.244 1.00 90.88 90 LEU A CA 1
ATOM 729 C C . LEU A 1 90 ? 6.072 -11.273 -8.082 1.00 90.88 90 LEU A C 1
ATOM 731 O O . LEU A 1 90 ? 6.598 -11.230 -9.193 1.00 90.88 90 LEU A O 1
ATOM 735 N N . ILE A 1 91 ? 5.410 -10.240 -7.552 1.00 94.06 91 ILE A N 1
ATOM 736 C CA . ILE A 1 91 ? 5.235 -8.951 -8.235 1.00 94.06 91 ILE A CA 1
ATOM 737 C C . ILE A 1 91 ? 6.582 -8.276 -8.519 1.00 94.06 91 ILE A C 1
ATOM 739 O O . ILE A 1 91 ? 6.804 -7.880 -9.659 1.00 94.06 91 ILE A O 1
ATOM 743 N N . VAL A 1 92 ? 7.495 -8.212 -7.542 1.00 94.94 92 VAL A N 1
ATOM 744 C CA . VAL A 1 92 ? 8.854 -7.664 -7.744 1.00 94.94 92 VAL A CA 1
ATOM 745 C C . VAL A 1 92 ? 9.569 -8.402 -8.873 1.00 94.94 92 VAL A C 1
ATOM 747 O O . VAL A 1 92 ? 10.031 -7.784 -9.823 1.00 94.94 92 VAL A O 1
ATOM 750 N N . TYR A 1 93 ? 9.573 -9.737 -8.842 1.00 91.88 93 TYR A N 1
ATOM 751 C CA . TYR A 1 93 ? 10.226 -10.525 -9.893 1.00 91.88 93 TYR A CA 1
ATOM 752 C C . TYR A 1 93 ? 9.634 -10.266 -11.285 1.00 91.88 93 TYR A C 1
ATOM 754 O O . TYR A 1 93 ? 10.365 -10.156 -12.266 1.00 91.88 93 TYR A O 1
ATOM 762 N N . ARG A 1 94 ? 8.304 -10.187 -11.396 1.00 92.75 94 ARG A N 1
ATOM 763 C CA . ARG A 1 94 ? 7.636 -9.944 -12.681 1.00 92.75 94 ARG A CA 1
ATOM 764 C C . ARG A 1 94 ? 7.916 -8.536 -13.207 1.00 92.75 94 ARG A C 1
ATOM 766 O O . ARG A 1 94 ? 8.185 -8.388 -14.391 1.00 92.75 94 ARG A O 1
ATOM 773 N N . LEU A 1 95 ? 7.917 -7.533 -12.332 1.00 95.00 95 LEU A N 1
ATOM 774 C CA . LEU A 1 95 ? 8.293 -6.164 -12.682 1.00 95.00 95 LEU A CA 1
ATOM 775 C C . LEU A 1 95 ? 9.756 -6.077 -13.140 1.00 95.00 95 LEU A C 1
ATOM 777 O O . LEU A 1 95 ? 10.023 -5.485 -14.180 1.00 95.00 95 LEU A O 1
ATOM 781 N N . GLU A 1 96 ? 10.690 -6.725 -12.441 1.00 92.75 96 GLU A N 1
ATOM 782 C CA . GLU A 1 96 ? 12.095 -6.795 -12.871 1.00 92.75 96 GLU A CA 1
ATOM 783 C C . GLU A 1 96 ? 12.240 -7.464 -14.248 1.00 92.75 96 GLU A C 1
ATOM 785 O O . GLU A 1 96 ? 13.015 -7.000 -15.084 1.00 92.75 96 GLU A O 1
ATOM 790 N N . LYS A 1 97 ? 11.471 -8.528 -14.528 1.00 91.38 97 LYS A N 1
ATOM 791 C CA . LYS A 1 97 ? 11.466 -9.194 -15.845 1.00 91.38 97 LYS A CA 1
ATOM 792 C C . LYS A 1 97 ? 10.928 -8.317 -16.969 1.00 91.38 97 LYS A C 1
ATOM 794 O O . LYS A 1 97 ? 11.398 -8.441 -18.098 1.00 91.38 97 LYS A O 1
ATOM 799 N N . ASP A 1 98 ? 10.018 -7.411 -16.644 1.00 93.19 98 ASP A N 1
ATOM 800 C CA . ASP A 1 98 ? 9.520 -6.392 -17.563 1.00 93.19 98 ASP A CA 1
ATOM 801 C C . ASP A 1 98 ? 10.429 -5.140 -17.608 1.00 93.19 98 ASP A C 1
ATOM 803 O O . ASP A 1 98 ? 10.086 -4.156 -18.258 1.00 93.19 98 ASP A O 1
ATOM 807 N N . ASN A 1 99 ? 11.626 -5.204 -17.005 1.00 92.88 99 ASN A N 1
ATOM 808 C CA . ASN A 1 99 ? 12.661 -4.160 -16.956 1.00 92.88 99 ASN A CA 1
ATOM 809 C C . ASN A 1 99 ? 12.313 -2.921 -16.110 1.00 92.88 99 ASN A C 1
ATOM 811 O O . ASN A 1 99 ? 12.866 -1.843 -16.337 1.00 92.88 99 ASN A O 1
ATOM 815 N N . TYR A 1 100 ? 11.441 -3.061 -15.110 1.00 94.81 100 TYR A N 1
ATOM 816 C CA . TYR A 1 100 ? 11.233 -2.019 -14.102 1.00 94.81 100 TYR A CA 1
ATOM 817 C C . TYR A 1 100 ? 12.270 -2.133 -12.975 1.00 94.81 100 TYR A C 1
ATOM 819 O O . TYR A 1 100 ? 12.569 -3.231 -12.503 1.00 94.81 100 TYR A O 1
ATOM 827 N N . GLU A 1 101 ? 12.771 -0.995 -12.481 1.00 94.69 101 GLU A N 1
ATOM 828 C CA . GLU A 1 101 ? 13.527 -0.954 -11.223 1.00 94.69 101 GLU A CA 1
ATOM 829 C C . GLU A 1 101 ? 12.534 -1.134 -10.070 1.00 94.69 101 GLU A C 1
ATOM 831 O O . GLU A 1 101 ? 11.858 -0.187 -9.666 1.00 94.69 101 GLU A O 1
ATOM 836 N N . SER A 1 102 ? 12.398 -2.363 -9.569 1.00 95.00 102 SER A N 1
ATOM 837 C CA . SER A 1 102 ? 11.466 -2.683 -8.488 1.00 95.00 102 SER A CA 1
ATOM 838 C C . SER A 1 102 ? 12.157 -3.366 -7.318 1.00 95.00 102 SER A C 1
ATOM 840 O O . SER A 1 102 ? 13.139 -4.084 -7.482 1.00 95.00 102 SER A O 1
ATOM 842 N N . HIS A 1 103 ? 11.647 -3.128 -6.114 1.00 94.75 103 HIS A N 1
ATOM 843 C CA . HIS A 1 103 ? 12.240 -3.611 -4.879 1.00 94.75 103 HIS A CA 1
ATOM 844 C C . HIS A 1 103 ? 11.167 -4.022 -3.881 1.00 94.75 103 HIS A C 1
ATOM 846 O O . HIS A 1 103 ? 10.125 -3.380 -3.753 1.00 94.75 103 HIS A O 1
ATOM 852 N N . LEU A 1 104 ? 11.453 -5.067 -3.107 1.00 95.06 104 LEU A N 1
ATOM 853 C CA . LEU A 1 104 ? 10.701 -5.342 -1.891 1.00 95.06 104 LEU A CA 1
ATOM 854 C C . LEU A 1 104 ? 11.254 -4.442 -0.783 1.00 95.06 104 LEU A C 1
ATOM 856 O O . LEU A 1 104 ? 12.407 -4.587 -0.382 1.00 95.06 104 LEU A O 1
ATOM 860 N N . CYS A 1 105 ? 10.448 -3.510 -0.291 1.00 94.44 105 CYS A N 1
ATOM 861 C CA . CYS A 1 105 ? 10.828 -2.597 0.777 1.00 94.44 105 CYS A CA 1
ATOM 862 C C . CYS A 1 105 ? 10.289 -3.092 2.113 1.00 94.44 105 CYS A C 1
ATOM 864 O O . CYS A 1 105 ? 9.126 -3.478 2.217 1.00 94.44 105 CYS A O 1
ATOM 866 N N . ARG A 1 106 ? 11.138 -3.045 3.142 1.00 92.62 106 ARG A N 1
ATOM 867 C CA . ARG A 1 106 ? 10.777 -3.347 4.524 1.00 92.62 106 ARG A CA 1
ATOM 868 C C . ARG A 1 106 ? 11.029 -2.136 5.412 1.00 92.62 106 ARG A C 1
ATOM 870 O O . ARG A 1 106 ? 12.128 -1.583 5.413 1.00 92.62 106 ARG A O 1
ATOM 877 N N . THR A 1 107 ? 10.036 -1.736 6.192 1.00 91.12 107 THR A N 1
ATOM 878 C CA . THR A 1 107 ? 10.184 -0.742 7.265 1.00 91.12 107 THR A CA 1
ATOM 879 C C . THR A 1 107 ? 10.050 -1.426 8.611 1.00 91.12 107 THR A C 1
ATOM 881 O O . THR A 1 107 ? 9.207 -2.304 8.772 1.00 91.12 107 THR A O 1
ATOM 884 N N . SER A 1 108 ? 10.839 -0.990 9.586 1.00 86.25 108 SER A N 1
ATOM 885 C CA . SER A 1 108 ? 10.762 -1.454 10.971 1.00 86.25 108 SER A CA 1
ATOM 886 C C . SER A 1 108 ? 10.663 -0.262 11.913 1.00 86.25 108 SER A C 1
ATOM 888 O O . SER A 1 108 ? 11.342 0.747 11.694 1.00 86.25 108 SER A O 1
ATOM 890 N N . TRP A 1 109 ? 9.890 -0.385 12.987 1.00 78.25 109 TRP A N 1
ATOM 891 C CA . TRP A 1 109 ? 9.845 0.610 14.061 1.00 78.25 109 TRP A CA 1
ATOM 892 C C . TRP A 1 109 ? 10.257 -0.016 15.388 1.00 78.25 109 TRP A C 1
ATOM 894 O O . TRP A 1 109 ? 9.725 -1.043 15.807 1.00 78.25 109 TRP A O 1
ATOM 904 N N . SER A 1 110 ? 11.208 0.631 16.058 1.00 66.81 110 SER A N 1
ATOM 905 C CA . SER A 1 110 ? 11.710 0.191 17.354 1.00 66.81 110 SER A CA 1
ATOM 906 C C . SER A 1 110 ? 10.641 0.352 18.425 1.00 66.81 110 SER A C 1
ATOM 908 O O . SER A 1 110 ? 10.124 1.453 18.635 1.00 66.81 110 SER A O 1
ATOM 910 N N . THR A 1 111 ? 10.358 -0.722 19.152 1.00 62.94 111 THR A N 1
ATOM 911 C CA . THR A 1 111 ? 9.677 -0.620 20.441 1.00 62.94 111 THR A CA 1
ATOM 912 C C . THR A 1 111 ? 10.699 -0.273 21.531 1.00 62.94 111 THR A C 1
ATOM 914 O O . THR A 1 111 ? 11.847 -0.699 21.435 1.00 62.94 111 THR A O 1
ATOM 917 N N . PRO A 1 112 ? 10.331 0.477 22.586 1.00 58.44 112 PRO A N 1
ATOM 918 C CA . PRO A 1 112 ? 11.243 0.780 23.701 1.00 58.44 112 PRO A CA 1
ATOM 919 C C . PRO A 1 112 ? 11.739 -0.462 24.465 1.00 58.44 112 PRO A C 1
ATOM 921 O O . PRO A 1 112 ? 12.718 -0.376 25.215 1.00 58.44 112 PRO A O 1
ATOM 924 N N . PHE A 1 113 ? 11.047 -1.588 24.280 1.00 59.34 113 PHE A N 1
ATOM 925 C CA . PHE A 1 113 ? 11.414 -2.923 24.745 1.00 59.34 113 PHE A CA 1
ATOM 926 C C . PHE A 1 113 ? 12.135 -3.679 23.640 1.00 59.34 113 PHE A C 1
ATOM 928 O O . PHE A 1 113 ? 11.798 -3.499 22.468 1.00 59.34 113 PHE A O 1
ATOM 935 N N . ASP A 1 114 ? 13.001 -4.614 24.026 1.00 54.81 114 ASP A N 1
ATOM 936 C CA . ASP A 1 114 ? 13.602 -5.639 23.156 1.00 54.81 114 ASP A CA 1
ATOM 937 C C . ASP A 1 114 ? 12.554 -6.670 22.666 1.00 54.81 114 ASP A C 1
ATOM 939 O O . ASP A 1 114 ? 12.799 -7.871 22.587 1.00 54.81 114 ASP A O 1
ATOM 943 N N . CYS A 1 115 ? 11.335 -6.204 22.395 1.00 53.25 115 CYS A N 1
ATOM 944 C CA . CYS A 1 115 ? 10.257 -6.951 21.777 1.00 53.25 115 CYS A CA 1
ATOM 945 C C . CYS A 1 115 ? 10.459 -6.926 20.254 1.00 53.25 115 CYS A C 1
ATOM 947 O O . CYS A 1 115 ? 11.080 -5.986 19.741 1.00 53.25 115 CYS A O 1
ATOM 949 N N . PRO A 1 116 ? 9.942 -7.920 19.508 1.00 51.56 116 PRO A N 1
ATOM 950 C CA . PRO A 1 116 ? 10.008 -7.896 18.057 1.00 51.56 116 PRO A CA 1
ATOM 951 C C . PRO A 1 116 ? 9.423 -6.577 17.554 1.00 51.56 116 PRO A C 1
ATOM 953 O O . PRO A 1 116 ? 8.244 -6.283 17.763 1.00 51.56 116 PRO A O 1
ATOM 956 N N . SER A 1 117 ? 10.276 -5.762 16.935 1.00 64.38 117 SER A N 1
ATOM 957 C CA . SER A 1 117 ? 9.846 -4.544 16.260 1.00 64.38 117 SER A CA 1
ATOM 958 C C . SER A 1 117 ? 8.807 -4.925 15.217 1.00 64.38 117 SER A C 1
ATOM 960 O O . SER A 1 117 ? 8.970 -5.922 14.512 1.00 64.38 117 SER A O 1
ATOM 962 N N . GLY A 1 118 ? 7.725 -4.155 15.133 1.00 76.81 118 GLY A N 1
ATOM 963 C CA . GLY A 1 118 ? 6.784 -4.356 14.045 1.00 76.81 118 GLY A CA 1
ATOM 964 C C . GLY A 1 118 ? 7.495 -4.067 12.726 1.00 76.81 118 GLY A C 1
ATOM 965 O O . GLY A 1 118 ? 8.247 -3.094 12.614 1.00 76.81 118 GLY A O 1
ATOM 966 N N . GLU A 1 119 ? 7.293 -4.953 11.758 1.00 88.19 119 GLU A N 1
ATOM 967 C CA . GLU A 1 119 ? 7.823 -4.819 10.409 1.00 88.19 119 GLU A CA 1
ATOM 968 C C . GLU A 1 119 ? 6.670 -4.715 9.420 1.00 88.19 119 GLU A C 1
ATOM 970 O O . GLU A 1 119 ? 5.611 -5.323 9.601 1.00 88.19 119 GLU A O 1
ATOM 975 N N . TYR A 1 120 ? 6.899 -3.960 8.355 1.00 92.50 120 TYR A N 1
ATOM 976 C CA . TYR A 1 120 ? 5.965 -3.824 7.254 1.00 92.50 120 TYR A CA 1
ATOM 977 C C . TYR A 1 120 ? 6.684 -4.004 5.927 1.00 92.50 120 TYR A C 1
ATOM 979 O O . TYR A 1 120 ? 7.797 -3.505 5.769 1.00 92.50 120 TYR A O 1
ATOM 987 N N . GLU A 1 121 ? 6.062 -4.726 4.996 1.00 94.19 121 GLU A N 1
ATOM 988 C CA . GLU A 1 121 ? 6.616 -5.002 3.672 1.00 94.19 121 GLU A CA 1
ATOM 989 C C . GLU A 1 121 ? 5.668 -4.512 2.582 1.00 94.19 121 GLU A C 1
ATOM 991 O O . GLU A 1 121 ? 4.485 -4.843 2.598 1.00 94.19 121 GLU A O 1
ATOM 996 N N . TYR A 1 122 ? 6.213 -3.805 1.598 1.00 96.00 122 TYR A N 1
ATOM 997 C CA . TYR A 1 122 ? 5.506 -3.329 0.408 1.00 96.00 122 TYR A CA 1
ATOM 998 C C . TYR A 1 122 ? 6.438 -3.379 -0.805 1.00 96.00 122 TYR A C 1
ATOM 1000 O O . TYR A 1 122 ? 7.643 -3.607 -0.671 1.00 96.00 122 TYR A O 1
ATOM 1008 N N . VAL A 1 123 ? 5.888 -3.197 -2.002 1.00 97.12 123 VAL A N 1
ATOM 1009 C CA . VAL A 1 123 ? 6.675 -3.142 -3.237 1.00 97.12 123 VAL A CA 1
ATOM 1010 C C . VAL A 1 123 ? 6.916 -1.682 -3.610 1.00 97.12 123 VAL A C 1
ATOM 1012 O O . VAL A 1 123 ? 6.016 -0.854 -3.543 1.00 97.12 123 VAL A O 1
ATOM 1015 N N . GLU A 1 124 ? 8.145 -1.355 -3.977 1.00 96.31 124 GLU A N 1
ATOM 1016 C CA . GLU A 1 124 ? 8.554 -0.044 -4.476 1.00 96.31 124 GLU A CA 1
ATOM 1017 C C . GLU A 1 124 ? 8.981 -0.185 -5.933 1.00 96.31 124 GLU A C 1
ATOM 1019 O O . GLU A 1 124 ? 9.696 -1.126 -6.270 1.00 96.31 124 GLU A O 1
ATOM 1024 N N . VAL A 1 125 ? 8.576 0.755 -6.782 1.00 96.88 125 VAL A N 1
ATOM 1025 C CA . VAL A 1 125 ? 9.002 0.839 -8.180 1.00 96.88 125 VAL A CA 1
ATOM 1026 C C . VAL A 1 125 ? 9.539 2.237 -8.448 1.00 96.88 125 VAL A C 1
ATOM 1028 O O . VAL A 1 125 ? 8.884 3.230 -8.136 1.00 96.88 125 VAL A O 1
ATOM 1031 N N . VAL A 1 126 ? 10.736 2.322 -9.018 1.00 95.06 126 VAL A N 1
ATOM 1032 C CA . VAL A 1 126 ? 11.344 3.579 -9.454 1.00 95.06 126 VAL A CA 1
ATOM 1033 C C . VAL A 1 126 ? 11.182 3.684 -10.964 1.00 95.06 126 VAL A C 1
ATOM 1035 O O . VAL A 1 126 ? 11.671 2.849 -11.722 1.00 95.06 126 VAL A O 1
ATOM 1038 N N . MET A 1 127 ? 10.478 4.718 -11.412 1.00 92.31 127 MET A N 1
ATOM 1039 C CA . MET A 1 127 ? 10.236 4.985 -12.827 1.00 92.31 127 MET A CA 1
ATOM 1040 C C . MET A 1 127 ? 10.935 6.272 -13.237 1.00 92.31 127 MET A C 1
ATOM 1042 O O . MET A 1 127 ? 10.956 7.246 -12.488 1.00 92.31 127 MET A O 1
ATOM 1046 N N . ARG A 1 128 ? 11.506 6.304 -14.441 1.00 88.62 128 ARG A N 1
ATOM 1047 C CA . ARG A 1 128 ? 12.055 7.538 -15.009 1.00 88.62 128 ARG A CA 1
ATOM 1048 C C . ARG A 1 128 ? 10.926 8.309 -15.685 1.00 88.62 128 ARG A C 1
ATOM 1050 O O . ARG A 1 128 ? 10.244 7.765 -16.548 1.00 88.62 128 ARG A O 1
ATOM 1057 N N . ASN A 1 129 ? 10.739 9.563 -15.299 1.00 80.69 129 ASN A N 1
ATOM 1058 C CA . ASN A 1 129 ? 9.765 10.446 -15.919 1.00 80.69 129 ASN A CA 1
ATOM 1059 C C . ASN A 1 129 ? 10.296 10.993 -17.257 1.00 80.69 129 ASN A C 1
ATOM 1061 O O . ASN A 1 129 ? 11.509 11.034 -17.488 1.00 80.69 129 ASN A O 1
ATOM 1065 N N . LYS A 1 130 ? 9.387 11.458 -18.120 1.00 76.50 130 LYS A N 1
ATOM 1066 C CA . LYS A 1 130 ? 9.698 12.064 -19.428 1.00 76.50 130 LYS A CA 1
ATOM 1067 C C . LYS A 1 130 ? 10.614 13.290 -19.290 1.00 76.50 130 LYS A C 1
ATOM 1069 O O . LYS A 1 130 ? 11.466 13.510 -20.143 1.00 76.50 130 LYS A O 1
ATOM 1074 N N . ASP A 1 131 ? 10.515 13.997 -18.166 1.00 79.88 131 ASP A N 1
ATOM 1075 C CA . ASP A 1 131 ? 11.315 15.188 -17.845 1.00 79.88 131 ASP A CA 1
ATOM 1076 C C . ASP A 1 131 ? 12.709 14.870 -17.263 1.00 79.88 131 ASP A C 1
ATOM 1078 O O . ASP A 1 131 ? 13.425 15.763 -16.815 1.00 79.88 131 ASP A O 1
ATOM 1082 N N . GLY A 1 132 ? 13.106 13.592 -17.219 1.00 77.56 132 GLY A N 1
ATOM 1083 C CA . GLY A 1 132 ? 14.401 13.149 -16.685 1.00 77.56 132 GLY A CA 1
ATOM 1084 C C . GLY A 1 132 ? 14.453 12.980 -15.160 1.00 77.56 132 GLY A C 1
ATOM 1085 O O . GLY A 1 132 ? 15.457 12.490 -14.643 1.00 77.56 132 GLY A O 1
ATOM 1086 N N . GLY A 1 133 ? 13.379 13.327 -14.443 1.00 85.50 133 GLY A N 1
ATOM 1087 C CA . GLY A 1 133 ? 13.209 13.017 -13.020 1.00 85.50 133 GLY A CA 1
ATOM 1088 C C . GLY A 1 133 ? 12.915 11.535 -12.758 1.00 85.50 133 GLY A C 1
ATOM 1089 O O . GLY A 1 133 ? 12.669 10.761 -13.684 1.00 85.50 133 GLY A O 1
ATOM 1090 N N . THR A 1 134 ? 12.905 11.133 -11.489 1.00 88.88 134 THR A N 1
ATOM 1091 C CA . THR A 1 134 ? 12.456 9.802 -11.059 1.00 88.88 134 THR A CA 1
ATOM 1092 C C . THR A 1 134 ? 11.192 9.910 -10.216 1.00 88.88 134 THR A C 1
ATOM 1094 O O . THR A 1 134 ? 11.058 10.804 -9.384 1.00 88.88 134 THR A O 1
ATOM 1097 N N . VAL A 1 135 ? 10.255 8.995 -10.443 1.00 91.31 135 VAL A N 1
ATOM 1098 C CA . VAL A 1 135 ? 9.010 8.859 -9.688 1.00 91.31 135 VAL A CA 1
ATOM 1099 C C . VAL A 1 135 ? 9.085 7.564 -8.897 1.00 91.31 135 VAL A C 1
ATOM 1101 O O . VAL A 1 135 ? 9.398 6.505 -9.442 1.00 91.31 135 VAL A O 1
ATOM 1104 N N . ARG A 1 136 ? 8.813 7.662 -7.597 1.00 93.94 136 ARG A N 1
ATOM 1105 C CA . ARG A 1 136 ? 8.711 6.519 -6.694 1.00 93.94 136 ARG A CA 1
ATOM 1106 C C . ARG A 1 136 ? 7.244 6.121 -6.583 1.00 93.94 136 ARG A C 1
ATOM 1108 O O . ARG A 1 136 ? 6.449 6.881 -6.042 1.00 93.94 136 ARG A O 1
ATOM 1115 N N . VAL A 1 137 ? 6.915 4.922 -7.043 1.00 96.19 137 VAL A N 1
ATOM 1116 C CA . VAL A 1 137 ? 5.583 4.327 -6.920 1.00 96.19 137 VAL A CA 1
ATOM 1117 C C . VAL A 1 137 ? 5.618 3.255 -5.835 1.00 96.19 137 VAL A C 1
ATOM 1119 O O . VAL A 1 137 ? 6.459 2.357 -5.848 1.00 96.19 137 VAL A O 1
ATOM 1122 N N . ILE A 1 138 ? 4.704 3.351 -4.880 1.00 97.25 138 ILE A N 1
ATOM 1123 C CA . ILE A 1 138 ? 4.474 2.376 -3.817 1.00 97.25 138 ILE A CA 1
ATOM 1124 C C . ILE A 1 138 ? 3.316 1.484 -4.246 1.00 97.25 138 ILE A C 1
ATOM 1126 O O . ILE A 1 138 ? 2.264 1.970 -4.655 1.00 97.25 138 ILE A O 1
ATOM 1130 N N . VAL A 1 139 ? 3.508 0.176 -4.122 1.00 97.88 139 VAL A N 1
ATOM 1131 C CA . VAL A 1 139 ? 2.497 -0.844 -4.374 1.00 97.88 139 VAL A CA 1
ATOM 1132 C C . VAL A 1 139 ? 2.268 -1.634 -3.094 1.00 97.88 139 VAL A C 1
ATOM 1134 O O . VAL A 1 139 ? 3.167 -2.318 -2.591 1.00 97.88 139 VAL A O 1
ATOM 1137 N N . ASP A 1 140 ? 1.039 -1.579 -2.594 1.00 96.88 140 ASP A N 1
ATOM 1138 C CA . ASP A 1 140 ? 0.588 -2.408 -1.486 1.00 96.88 140 ASP A CA 1
ATOM 1139 C C . ASP A 1 140 ? -0.566 -3.294 -1.924 1.00 96.88 140 ASP A C 1
ATOM 1141 O O . ASP A 1 140 ? -1.558 -2.820 -2.463 1.00 96.88 140 ASP A O 1
ATOM 1145 N N . LEU A 1 141 ? -0.423 -4.595 -1.710 1.00 95.44 141 LEU A N 1
ATOM 1146 C CA . LEU A 1 141 ? -1.377 -5.595 -2.179 1.00 95.44 141 LEU A CA 1
ATOM 1147 C C . LEU A 1 141 ? -2.503 -5.865 -1.173 1.00 95.44 141 LEU A C 1
ATOM 1149 O O . LEU A 1 141 ? -3.422 -6.608 -1.505 1.00 9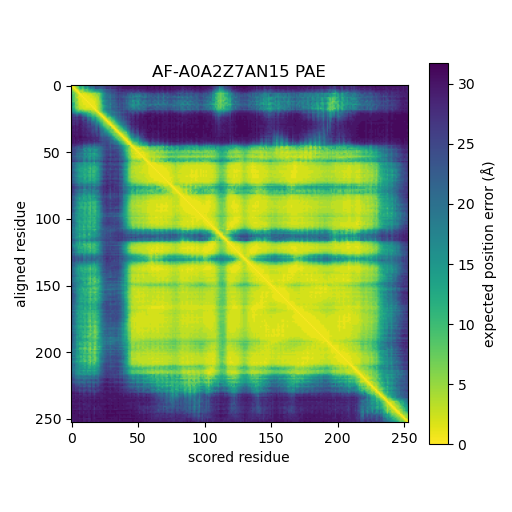5.44 141 LEU A O 1
ATOM 1153 N N . ASP A 1 142 ? -2.404 -5.312 0.038 1.00 93.75 142 ASP A N 1
ATOM 1154 C CA . ASP A 1 142 ? -3.383 -5.515 1.108 1.00 93.75 142 ASP A CA 1
ATOM 1155 C C . ASP A 1 142 ? -3.630 -4.219 1.899 1.00 93.75 142 ASP A C 1
ATOM 1157 O O . ASP A 1 142 ? -3.666 -4.193 3.123 1.00 93.75 142 ASP A O 1
ATOM 1161 N N . PHE A 1 143 ? -3.758 -3.096 1.192 1.00 95.81 143 PHE A N 1
ATOM 1162 C CA . PHE A 1 143 ? -3.806 -1.767 1.808 1.00 95.81 143 PHE A CA 1
ATOM 1163 C C . PHE A 1 143 ? -5.038 -1.560 2.697 1.00 95.81 143 PHE A C 1
ATOM 1165 O O . PHE A 1 143 ? -4.957 -0.969 3.770 1.00 95.81 143 PHE A O 1
ATOM 1172 N N . ARG A 1 144 ? -6.199 -2.057 2.258 1.00 95.69 144 ARG A N 1
ATOM 1173 C CA . ARG A 1 144 ? -7.480 -1.878 2.954 1.00 95.69 144 ARG A CA 1
ATOM 1174 C C . ARG A 1 144 ? -7.486 -2.495 4.356 1.00 95.69 144 ARG A C 1
ATOM 1176 O O . ARG A 1 144 ? -8.021 -1.886 5.283 1.00 95.69 144 ARG A O 1
ATOM 1183 N N . THR A 1 145 ? -6.924 -3.694 4.515 1.00 94.38 145 THR A N 1
ATOM 1184 C CA . THR A 1 145 ? -6.956 -4.447 5.786 1.00 94.38 145 THR A CA 1
ATOM 1185 C C . THR A 1 145 ? -6.178 -3.722 6.883 1.00 94.38 145 THR A C 1
ATOM 1187 O O . THR A 1 145 ? -6.522 -3.785 8.068 1.00 94.38 145 THR A O 1
ATOM 1190 N N . GLU A 1 146 ? -5.201 -2.899 6.492 1.00 94.50 146 GLU A N 1
ATOM 1191 C CA . GLU A 1 146 ? -4.461 -2.035 7.402 1.00 94.50 146 GLU A CA 1
ATOM 1192 C C . GLU A 1 146 ? -5.338 -1.005 8.117 1.00 94.50 146 GLU A C 1
ATOM 1194 O O . GLU A 1 146 ? -4.882 -0.438 9.106 1.00 94.50 146 GLU A O 1
ATOM 1199 N N . PHE A 1 147 ? -6.586 -0.785 7.700 1.00 95.62 147 PHE A N 1
ATOM 1200 C CA . PHE A 1 147 ? -7.519 0.166 8.312 1.00 95.62 147 PHE A CA 1
ATOM 1201 C C . PHE A 1 147 ? -8.714 -0.504 9.006 1.00 95.62 147 PHE A C 1
ATOM 1203 O O . PHE A 1 147 ? -9.700 0.145 9.335 1.00 95.62 147 PHE A O 1
ATOM 1210 N N . GLU A 1 148 ? -8.650 -1.800 9.302 1.00 94.62 148 GLU A N 1
ATOM 1211 C CA . GLU A 1 148 ? -9.728 -2.461 10.046 1.00 94.62 148 GLU A CA 1
ATOM 1212 C C . GLU A 1 148 ? -9.845 -1.953 11.494 1.00 94.62 148 GLU A C 1
ATOM 1214 O O . GLU A 1 148 ? -8.862 -1.860 12.238 1.00 94.62 148 GLU A O 1
ATOM 1219 N N . LEU A 1 149 ? -11.066 -1.653 11.938 1.00 93.38 149 LEU A N 1
ATOM 1220 C CA . LEU A 1 149 ? -11.343 -1.225 13.309 1.00 93.38 149 LEU A CA 1
ATOM 1221 C C . LEU A 1 149 ? -12.268 -2.200 14.023 1.00 93.38 149 LEU A C 1
ATOM 1223 O O . LEU A 1 149 ? -13.159 -2.801 13.432 1.00 93.38 149 LEU A O 1
ATOM 1227 N N . ALA A 1 150 ? -12.100 -2.292 15.341 1.00 88.88 150 ALA A N 1
ATOM 1228 C CA . ALA A 1 150 ? -13.082 -2.944 16.187 1.00 88.88 150 ALA A CA 1
ATOM 1229 C C . ALA A 1 150 ? -14.321 -2.048 16.308 1.00 88.88 150 ALA A C 1
ATOM 1231 O O . ALA A 1 150 ? -14.215 -0.908 16.760 1.00 88.88 150 ALA A O 1
ATOM 1232 N N . ARG A 1 151 ? -15.494 -2.594 15.962 1.00 91.44 151 ARG A N 1
ATOM 1233 C CA . ARG A 1 151 ? -16.802 -1.919 16.062 1.00 91.44 151 ARG A CA 1
ATOM 1234 C C . ARG A 1 151 ? -16.839 -0.587 15.291 1.00 91.44 151 ARG A C 1
ATOM 1236 O O . ARG A 1 151 ? -17.065 0.447 15.917 1.00 91.44 151 ARG A O 1
ATOM 1243 N N . PRO A 1 152 ? -16.619 -0.574 13.966 1.00 93.88 152 PRO A N 1
ATOM 1244 C CA . PRO A 1 152 ? -16.669 0.669 13.203 1.00 93.88 152 PRO A CA 1
ATOM 1245 C C . PRO A 1 152 ? -18.056 1.339 13.292 1.00 93.88 152 PRO A C 1
ATOM 1247 O O . PRO A 1 152 ? -19.079 0.712 13.607 1.00 93.88 152 PRO A O 1
ATOM 1250 N N . THR A 1 153 ? -18.103 2.652 13.086 1.00 94.38 153 THR A N 1
ATOM 1251 C CA . THR A 1 153 ? -19.350 3.325 12.702 1.00 94.38 153 THR A CA 1
ATOM 1252 C C . THR A 1 153 ? -19.688 2.964 11.252 1.00 94.38 153 THR A C 1
ATOM 1254 O O . THR A 1 153 ? -18.763 2.669 10.493 1.00 94.38 153 THR A O 1
ATOM 1257 N N . PRO A 1 154 ? -20.974 2.982 10.852 1.00 94.44 154 PRO A N 1
ATOM 1258 C CA . PRO A 1 154 ? -21.362 2.713 9.466 1.00 94.44 154 PRO A CA 1
ATOM 1259 C C . PRO A 1 154 ? -20.598 3.585 8.462 1.00 94.44 154 PRO A C 1
ATOM 1261 O O . PRO A 1 154 ? -20.008 3.052 7.533 1.00 94.44 154 PRO A O 1
ATOM 1264 N N . ASP A 1 155 ? -20.484 4.889 8.725 1.00 91.50 155 ASP A N 1
ATOM 1265 C CA . ASP A 1 155 ? -19.785 5.832 7.836 1.00 91.50 155 ASP A CA 1
ATOM 1266 C C . ASP A 1 155 ? -18.299 5.486 7.659 1.00 91.50 155 ASP A C 1
ATOM 1268 O O . ASP A 1 155 ? -17.734 5.614 6.575 1.00 91.50 155 ASP A O 1
ATOM 1272 N N . TYR A 1 156 ? -17.646 5.019 8.731 1.00 94.75 156 TYR A N 1
ATOM 1273 C CA . TYR A 1 156 ? -16.252 4.591 8.654 1.00 94.75 156 TYR A CA 1
ATOM 1274 C C . TYR A 1 156 ? -16.104 3.272 7.904 1.00 94.75 156 TYR A C 1
ATOM 1276 O O . TYR A 1 156 ? -15.141 3.091 7.163 1.00 94.75 156 TYR A O 1
ATOM 1284 N N . GLU A 1 157 ? -17.024 2.336 8.131 1.00 94.88 157 GLU A N 1
ATOM 1285 C CA . GLU A 1 157 ? -17.034 1.059 7.427 1.00 94.88 157 GLU A CA 1
ATOM 1286 C C . GLU A 1 157 ? -17.178 1.277 5.926 1.00 94.88 157 GLU A C 1
ATOM 1288 O O . GLU A 1 157 ? -16.372 0.744 5.168 1.00 94.88 157 GLU A O 1
ATOM 1293 N N . GLU A 1 158 ? -18.100 2.153 5.537 1.00 93.75 158 GLU A N 1
ATOM 1294 C CA . GLU A 1 158 ? -18.294 2.587 4.164 1.00 93.75 158 GLU A CA 1
ATOM 1295 C C . GLU A 1 158 ? -16.975 3.207 3.639 1.00 93.75 158 GLU A C 1
ATOM 1297 O O . GLU A 1 158 ? -16.397 2.682 2.687 1.00 93.75 158 GLU A O 1
ATOM 1302 N N . LEU A 1 159 ? -16.406 4.230 4.298 1.00 94.38 159 LEU A N 1
ATOM 1303 C CA . LEU A 1 159 ? -15.151 4.872 3.860 1.00 94.38 159 LEU A CA 1
ATOM 1304 C C . LEU A 1 159 ? -14.008 3.858 3.667 1.00 94.38 159 LEU A C 1
ATOM 1306 O O . LEU A 1 159 ? -13.265 3.904 2.686 1.00 94.38 159 LEU A O 1
ATOM 1310 N N . LYS A 1 160 ? -13.863 2.924 4.610 1.00 94.44 160 LYS A N 1
ATOM 1311 C CA . LYS A 1 160 ? -12.864 1.853 4.562 1.00 94.44 160 LYS A CA 1
ATOM 1312 C C . LYS A 1 160 ? -13.162 0.872 3.424 1.00 94.44 160 LYS A C 1
ATOM 1314 O O . LYS A 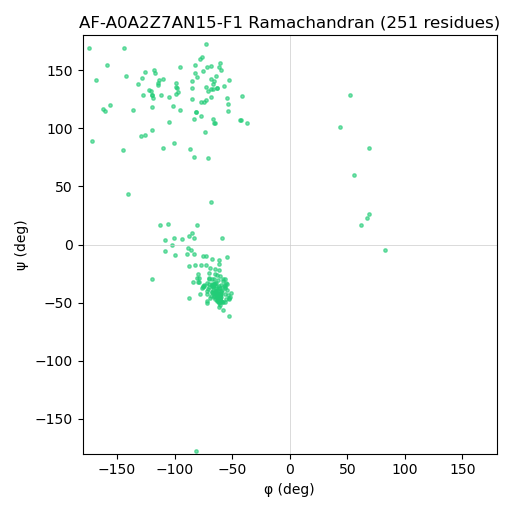1 160 ? -12.216 0.395 2.803 1.00 94.44 160 LYS A O 1
ATOM 1319 N N . ASP A 1 161 ? -14.427 0.589 3.117 1.00 93.88 161 ASP A N 1
ATOM 1320 C CA . ASP A 1 161 ? -14.871 -0.248 1.992 1.00 93.88 161 ASP A CA 1
ATOM 1321 C C . ASP A 1 161 ? -14.714 0.445 0.620 1.00 93.88 161 ASP A C 1
ATOM 1323 O O . ASP A 1 161 ? -14.563 -0.230 -0.404 1.00 93.88 161 ASP A O 1
ATOM 1327 N N . ALA A 1 162 ? -14.557 1.767 0.586 1.00 93.62 162 ALA A N 1
ATOM 1328 C CA . ALA A 1 162 ? -14.183 2.508 -0.619 1.00 93.62 162 ALA A CA 1
ATOM 1329 C C . ALA A 1 162 ? -12.668 2.527 -0.919 1.00 93.62 162 ALA A C 1
ATOM 1331 O O . ALA A 1 162 ? -12.273 2.785 -2.056 1.00 93.62 162 ALA A O 1
ATOM 1332 N N . LEU A 1 163 ? -11.799 2.216 0.054 1.00 95.19 163 LEU A N 1
ATOM 1333 C CA . LEU A 1 163 ? -10.345 2.162 -0.171 1.00 95.19 163 LEU A CA 1
ATOM 1334 C C . LEU A 1 163 ? -9.954 1.105 -1.218 1.00 95.19 163 LEU A C 1
ATOM 1336 O O . LEU A 1 163 ? -10.633 0.098 -1.368 1.00 95.19 163 LEU A O 1
ATOM 1340 N N . PRO A 1 164 ? -8.838 1.251 -1.942 1.00 94.50 164 PRO A N 1
ATOM 1341 C CA . PRO A 1 164 ? -8.366 0.184 -2.812 1.00 94.50 164 PRO A CA 1
ATOM 1342 C C . PRO A 1 164 ? -7.774 -0.967 -1.983 1.00 94.50 164 PRO A C 1
ATOM 1344 O O . PRO A 1 164 ? -6.989 -0.740 -1.065 1.00 94.50 164 PRO A O 1
ATOM 1347 N N . SER A 1 165 ? -8.101 -2.219 -2.323 1.00 93.06 165 SER A N 1
ATOM 1348 C CA . SER A 1 165 ? -7.403 -3.378 -1.736 1.00 93.06 165 SER A CA 1
ATOM 1349 C C . SER A 1 165 ? -5.943 -3.427 -2.201 1.00 93.06 165 SER A C 1
ATOM 1351 O O . SER A 1 165 ? -5.051 -3.679 -1.399 1.00 93.06 165 SER A O 1
ATOM 1353 N N . ILE A 1 166 ? -5.712 -3.127 -3.486 1.00 95.12 166 ILE A N 1
ATOM 1354 C CA . ILE A 1 166 ? -4.381 -2.957 -4.071 1.00 95.12 166 ILE A CA 1
ATOM 1355 C C . ILE A 1 166 ? -4.140 -1.466 -4.271 1.00 95.12 166 ILE A C 1
ATOM 1357 O O . ILE A 1 166 ? -4.709 -0.855 -5.176 1.00 95.12 166 ILE A O 1
ATOM 1361 N N . PHE A 1 167 ? -3.306 -0.883 -3.426 1.00 97.00 167 PHE A N 1
ATOM 1362 C CA . PHE A 1 167 ? -2.881 0.498 -3.559 1.00 97.00 167 PHE A CA 1
ATOM 1363 C C . PHE A 1 167 ? -1.694 0.601 -4.517 1.00 97.00 167 PHE A C 1
ATOM 1365 O O . PHE A 1 167 ? -0.742 -0.173 -4.418 1.00 97.00 167 PHE A O 1
ATOM 1372 N N . VAL A 1 168 ? -1.751 1.577 -5.423 1.00 97.19 168 VAL A N 1
ATOM 1373 C CA . VAL A 1 168 ? -0.635 1.999 -6.274 1.00 97.19 168 VAL A CA 1
ATOM 1374 C C . VAL A 1 168 ? -0.619 3.521 -6.269 1.00 97.19 168 VAL A C 1
ATOM 1376 O O . VAL A 1 168 ? -1.582 4.138 -6.721 1.00 97.19 168 VAL A O 1
ATOM 1379 N N . GLY A 1 169 ? 0.440 4.119 -5.731 1.00 96.06 169 GLY A N 1
ATOM 1380 C CA . GLY A 1 169 ? 0.537 5.570 -5.601 1.00 96.06 169 GLY A CA 1
ATOM 1381 C C . GLY A 1 169 ? 1.887 6.046 -5.092 1.00 96.06 169 GLY A C 1
ATOM 1382 O O . GLY A 1 169 ? 2.710 5.242 -4.658 1.00 96.06 169 GLY A O 1
ATOM 1383 N N . ASP A 1 170 ? 2.131 7.347 -5.155 1.00 94.38 170 ASP A N 1
ATOM 1384 C CA . ASP A 1 170 ? 3.347 7.954 -4.613 1.00 94.38 170 ASP A CA 1
ATOM 1385 C C . ASP A 1 170 ? 3.282 8.209 -3.088 1.00 94.38 170 ASP A C 1
ATOM 1387 O O . ASP A 1 170 ? 2.327 7.846 -2.389 1.00 94.38 170 ASP A O 1
ATOM 1391 N N . GLU A 1 171 ? 4.352 8.808 -2.553 1.00 93.62 171 GLU A N 1
ATOM 1392 C CA . GLU A 1 171 ? 4.465 9.157 -1.132 1.00 93.62 171 GLU A CA 1
ATOM 1393 C C . GLU A 1 171 ? 3.436 10.209 -0.689 1.00 93.62 171 GLU A C 1
ATOM 1395 O O . GLU A 1 171 ? 2.936 10.148 0.435 1.00 93.62 171 GLU A O 1
ATOM 1400 N N . GLU A 1 172 ? 3.102 11.168 -1.553 1.00 93.94 172 GLU A N 1
ATOM 1401 C CA . GLU A 1 172 ? 2.162 12.239 -1.219 1.00 93.94 172 GLU A CA 1
ATOM 1402 C C . GLU A 1 172 ? 0.733 11.696 -1.135 1.00 93.94 172 GLU A C 1
ATOM 1404 O O . GLU A 1 172 ? -0.011 11.992 -0.195 1.00 93.94 172 GLU A O 1
ATOM 1409 N N . LYS A 1 173 ? 0.356 10.839 -2.084 1.00 95.12 173 LYS A N 1
ATOM 1410 C CA . LYS A 1 173 ? -0.951 10.194 -2.117 1.00 95.12 173 LYS A CA 1
ATOM 1411 C C . LYS A 1 173 ? -1.176 9.310 -0.902 1.00 95.12 173 LYS A C 1
ATOM 1413 O O . LYS A 1 173 ? -2.235 9.391 -0.278 1.00 95.12 173 LYS A O 1
ATOM 1418 N N . ILE A 1 174 ? -0.193 8.484 -0.537 1.00 95.31 174 ILE A N 1
ATOM 1419 C CA . ILE A 1 174 ? -0.336 7.628 0.644 1.00 95.31 174 ILE A CA 1
ATOM 1420 C C . ILE A 1 174 ? -0.398 8.458 1.933 1.00 95.31 174 ILE A C 1
ATOM 1422 O O . ILE A 1 174 ? -1.175 8.120 2.825 1.00 95.31 174 ILE A O 1
ATOM 1426 N N . ASP A 1 175 ? 0.332 9.577 2.022 1.00 95.50 175 ASP A N 1
ATOM 1427 C CA . ASP A 1 175 ? 0.247 10.503 3.157 1.00 95.50 175 ASP A CA 1
ATOM 1428 C C . ASP A 1 175 ? -1.164 11.092 3.306 1.00 95.50 175 ASP A C 1
ATOM 1430 O O . ASP A 1 175 ? -1.753 11.020 4.392 1.00 95.50 175 ASP A O 1
ATOM 1434 N N . LYS A 1 176 ? -1.744 11.595 2.207 1.00 95.31 176 LYS A N 1
ATOM 1435 C CA . LYS A 1 176 ? -3.112 12.140 2.171 1.00 95.31 176 LYS A CA 1
ATOM 1436 C C . LYS A 1 176 ? -4.150 11.090 2.571 1.00 95.31 176 LYS A C 1
ATOM 1438 O O . LYS A 1 176 ? -4.970 11.352 3.453 1.00 95.31 176 LYS A O 1
ATOM 1443 N N . LEU A 1 177 ? -4.083 9.889 1.986 1.00 95.31 177 LEU A N 1
ATOM 1444 C CA . LEU A 1 177 ? -5.007 8.792 2.296 1.00 95.31 177 LEU A CA 1
ATOM 1445 C C . LEU A 1 177 ? -4.916 8.362 3.759 1.00 95.31 177 LEU A C 1
ATOM 1447 O O . LEU A 1 177 ? -5.938 8.263 4.436 1.00 95.31 177 LEU A O 1
ATOM 1451 N N . VAL A 1 178 ? -3.703 8.137 4.272 1.00 95.75 178 VAL A N 1
ATOM 1452 C CA . VAL A 1 178 ? -3.513 7.731 5.670 1.00 95.75 178 VAL A CA 1
ATOM 1453 C C . VAL A 1 178 ? -4.047 8.808 6.614 1.00 95.75 178 VAL A C 1
ATOM 1455 O O . VAL A 1 178 ? -4.745 8.472 7.567 1.00 95.75 178 VAL A O 1
ATOM 1458 N N . SER A 1 179 ? -3.785 10.090 6.341 1.00 95.06 179 SER A N 1
ATOM 1459 C CA . SER A 1 179 ? -4.292 11.208 7.155 1.00 95.06 179 SER A CA 1
ATOM 1460 C C . SER A 1 179 ? -5.821 11.230 7.202 1.00 95.06 179 SER A C 1
ATOM 1462 O O . SER A 1 179 ? -6.418 11.289 8.281 1.00 95.06 179 SER A O 1
ATOM 1464 N N . LEU A 1 180 ? -6.460 11.118 6.034 1.00 94.69 180 LEU A N 1
ATOM 1465 C CA . LEU A 1 180 ? -7.913 11.119 5.890 1.00 94.69 180 LEU A CA 1
ATOM 1466 C C . LEU A 1 180 ? -8.556 9.949 6.649 1.00 94.69 180 LEU A C 1
ATOM 1468 O O . LEU A 1 180 ? -9.438 10.147 7.488 1.00 94.69 180 LEU A O 1
ATOM 1472 N N . VAL A 1 181 ? -8.077 8.726 6.405 1.00 95.06 181 VAL A N 1
ATOM 1473 C CA . VAL A 1 181 ? -8.653 7.514 7.001 1.00 95.06 181 VAL A CA 1
ATOM 1474 C C . VAL A 1 181 ? -8.364 7.445 8.501 1.00 95.06 181 VAL A C 1
ATOM 1476 O O . VAL A 1 181 ? -9.233 7.033 9.268 1.00 95.06 181 VAL A O 1
ATOM 1479 N N . CYS A 1 182 ? -7.189 7.881 8.967 1.00 94.75 182 CYS A N 1
ATOM 1480 C CA . CYS A 1 182 ? -6.887 7.948 10.400 1.00 94.75 182 CYS A CA 1
ATOM 1481 C C . CYS A 1 182 ? -7.750 8.986 11.133 1.00 94.75 182 CYS A C 1
ATOM 1483 O O . CYS A 1 182 ? -8.149 8.740 12.276 1.00 94.75 182 CYS A O 1
ATOM 1485 N N . SER A 1 183 ? -8.075 10.115 10.494 1.00 93.56 183 SER A N 1
ATOM 1486 C CA . SER A 1 183 ? -9.020 11.098 11.040 1.00 93.56 183 SER A CA 1
ATOM 1487 C C . SER A 1 183 ? -10.412 10.485 11.223 1.00 93.56 183 SER A C 1
ATOM 1489 O O . SER A 1 183 ? -10.960 10.511 12.330 1.00 93.56 183 SER A O 1
ATOM 1491 N N . ALA A 1 184 ? -10.943 9.833 10.185 1.00 94.12 184 ALA A N 1
ATOM 1492 C CA . ALA A 1 184 ? -12.233 9.149 10.255 1.00 94.12 184 ALA A CA 1
ATOM 1493 C C . ALA A 1 184 ? -12.221 7.994 11.277 1.00 94.12 184 ALA A C 1
ATOM 1495 O O . ALA A 1 184 ? -13.155 7.832 12.065 1.00 94.12 184 ALA A O 1
ATOM 1496 N N . ALA A 1 185 ? -11.121 7.238 11.353 1.00 94.31 185 ALA A N 1
ATOM 1497 C CA . ALA A 1 185 ? -10.941 6.162 12.327 1.00 94.31 185 ALA A CA 1
ATOM 1498 C C . ALA A 1 185 ? -11.014 6.680 13.766 1.00 94.31 185 ALA A C 1
ATOM 1500 O O . ALA A 1 185 ? -11.674 6.092 14.626 1.00 94.31 185 ALA A O 1
ATOM 1501 N N . LYS A 1 186 ? -10.359 7.815 14.028 1.00 93.44 186 LYS A N 1
ATOM 1502 C CA . LYS A 1 186 ? -10.398 8.504 15.318 1.00 93.44 186 LYS A CA 1
ATOM 1503 C C . LYS A 1 186 ? -11.819 8.923 15.692 1.00 93.44 186 LYS A C 1
ATOM 1505 O O . L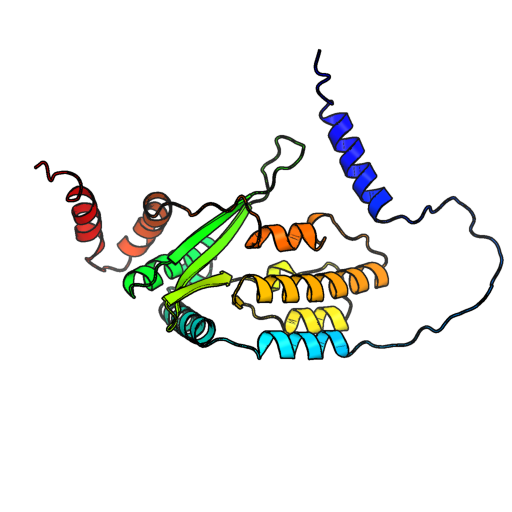YS A 1 186 ? -12.207 8.748 16.848 1.00 93.44 186 LYS A O 1
ATOM 1510 N N . GLN A 1 187 ? -12.590 9.448 14.741 1.00 93.25 187 GLN A N 1
ATOM 1511 C CA . GLN A 1 187 ? -13.988 9.824 14.967 1.00 93.25 187 GLN A CA 1
ATOM 1512 C C . GLN A 1 187 ? -14.850 8.596 15.287 1.00 93.25 187 GLN A C 1
ATOM 1514 O O . GLN A 1 187 ? -15.549 8.598 16.301 1.00 93.25 187 GLN A O 1
ATOM 1519 N N . SER A 1 188 ? -14.715 7.518 14.509 1.00 94.69 188 SER A N 1
ATOM 1520 C CA . SER A 1 188 ? -15.427 6.253 14.730 1.00 94.69 188 SER A CA 1
ATOM 1521 C C . SER A 1 188 ? -15.133 5.649 16.108 1.00 94.69 188 SER A C 1
ATOM 1523 O O . SER A 1 188 ? -16.053 5.327 16.861 1.00 94.69 188 SER A O 1
ATOM 1525 N N . LEU A 1 189 ? -13.854 5.539 16.493 1.00 93.88 189 LEU A N 1
ATOM 1526 C CA . LEU A 1 189 ? -13.469 5.001 17.804 1.00 93.88 189 LEU A CA 1
ATOM 1527 C C . LEU A 1 189 ? -14.032 5.853 18.946 1.00 93.88 189 LEU A C 1
ATOM 1529 O O . LEU A 1 189 ? -14.614 5.311 19.886 1.00 93.88 189 LEU A O 1
ATOM 1533 N N . LYS A 1 190 ? -13.944 7.183 18.830 1.00 92.94 190 LYS A N 1
ATOM 1534 C CA . LYS A 1 190 ? -14.488 8.109 19.829 1.00 92.94 190 LYS A CA 1
ATOM 1535 C C . LYS A 1 190 ? -16.008 7.985 19.955 1.00 92.94 190 LYS A C 1
ATOM 1537 O O . LYS A 1 190 ? -16.509 7.927 21.075 1.00 92.94 190 LYS A O 1
ATOM 1542 N N . ALA A 1 191 ? -16.730 7.891 18.838 1.00 93.25 191 ALA A N 1
ATOM 1543 C CA . ALA A 1 191 ? -18.183 7.699 18.824 1.00 93.25 191 ALA A CA 1
ATOM 1544 C C . ALA A 1 191 ? -18.610 6.392 19.517 1.00 93.25 191 ALA A C 1
ATOM 1546 O O . ALA A 1 191 ? -19.699 6.301 20.078 1.00 93.25 191 ALA A O 1
ATOM 1547 N N . ARG A 1 192 ? -17.731 5.385 19.524 1.00 92.62 192 ARG A N 1
ATOM 1548 C CA . ARG A 1 192 ? -17.940 4.093 20.190 1.00 92.62 192 ARG A CA 1
ATOM 1549 C C . ARG A 1 192 ? -17.368 4.022 21.608 1.00 92.62 192 ARG A C 1
ATOM 1551 O O . ARG A 1 192 ? -17.414 2.954 22.215 1.00 92.62 192 ARG A O 1
ATOM 1558 N N . GLY A 1 193 ? -16.834 5.126 22.135 1.00 92.19 193 GLY A N 1
ATOM 1559 C CA . GLY A 1 193 ? -16.209 5.174 23.460 1.00 92.19 193 GLY A CA 1
ATOM 1560 C C . GLY A 1 193 ? -14.907 4.372 23.563 1.00 92.19 193 GLY A C 1
ATOM 1561 O O . GLY A 1 193 ? -14.530 3.956 24.655 1.00 92.19 193 GLY A O 1
ATOM 1562 N N . LEU A 1 194 ? -14.233 4.117 22.438 1.00 90.94 194 LEU A N 1
ATOM 1563 C CA . LEU A 1 194 ? -12.978 3.373 22.369 1.00 90.94 194 LEU A CA 1
ATOM 1564 C C . LEU A 1 194 ? -11.783 4.327 22.293 1.00 90.94 194 LEU A C 1
ATOM 1566 O O . LEU A 1 194 ? -11.800 5.324 21.569 1.00 90.94 194 LEU A O 1
ATOM 1570 N N . HIS A 1 195 ? -10.714 3.991 23.013 1.00 89.19 195 HIS A N 1
ATOM 1571 C CA . HIS A 1 195 ? -9.448 4.707 22.909 1.00 89.19 195 HIS A CA 1
ATOM 1572 C C . HIS A 1 195 ? -8.707 4.340 21.612 1.00 89.19 195 HIS A C 1
ATOM 1574 O O . HIS A 1 195 ? -8.807 3.212 21.125 1.00 89.19 195 HIS A O 1
ATOM 1580 N N . ILE A 1 196 ? -7.931 5.279 21.061 1.00 88.44 196 ILE A N 1
ATOM 1581 C CA . ILE A 1 196 ? -7.154 5.064 19.833 1.00 88.44 196 ILE A CA 1
ATOM 1582 C C . ILE A 1 196 ? -5.863 4.331 20.193 1.00 88.44 196 ILE A C 1
ATOM 1584 O O . ILE A 1 196 ? -5.006 4.901 20.878 1.00 88.44 196 ILE A O 1
ATOM 1588 N N . PRO A 1 197 ? -5.668 3.083 19.743 1.00 86.31 197 PRO A N 1
ATOM 1589 C CA . PRO A 1 197 ? -4.437 2.386 20.053 1.00 86.31 197 PRO A CA 1
ATOM 1590 C C . PRO A 1 197 ? -3.233 3.017 19.332 1.00 86.31 197 PRO A C 1
ATOM 1592 O O . PRO A 1 197 ? -3.401 3.601 18.258 1.00 86.31 197 PRO A O 1
ATOM 1595 N N . PRO A 1 198 ? -2.004 2.894 19.872 1.00 84.19 198 PRO A N 1
ATOM 1596 C CA . PRO A 1 198 ? -0.818 3.541 19.306 1.00 84.19 198 PRO A CA 1
ATOM 1597 C C . PRO A 1 198 ? -0.577 3.174 17.840 1.00 84.19 198 PRO A C 1
ATOM 1599 O O . PRO A 1 198 ? -0.219 4.038 17.047 1.00 84.19 198 PRO A O 1
ATOM 1602 N N . TRP A 1 199 ? -0.856 1.922 17.463 1.00 86.31 199 TRP A N 1
ATOM 1603 C CA . TRP A 1 199 ? -0.704 1.430 16.091 1.00 86.31 199 TRP A CA 1
ATOM 1604 C C . TRP A 1 199 ? -1.766 1.949 15.109 1.00 86.31 199 TRP A C 1
ATOM 1606 O O . TRP A 1 199 ? -1.633 1.756 13.906 1.00 86.31 199 TRP A O 1
ATOM 1616 N N . ARG A 1 200 ? -2.822 2.607 15.605 1.00 91.25 200 ARG A N 1
ATOM 1617 C CA . ARG A 1 200 ? -3.844 3.287 14.791 1.00 91.25 200 ARG A CA 1
ATOM 1618 C C . ARG A 1 200 ? -3.656 4.804 14.753 1.00 91.25 200 ARG A C 1
ATOM 1620 O O . ARG A 1 200 ? -4.434 5.486 14.092 1.00 91.25 200 ARG A O 1
ATOM 1627 N N . LYS A 1 201 ? -2.637 5.345 15.431 1.00 90.44 201 LYS A N 1
ATOM 1628 C CA . LYS A 1 201 ? -2.268 6.757 15.284 1.00 90.44 201 LYS A CA 1
ATOM 1629 C C . LYS A 1 201 ? -1.707 6.993 13.881 1.00 90.44 201 LYS A C 1
ATOM 1631 O O . LYS A 1 201 ? -0.955 6.171 13.362 1.00 90.44 201 LYS A O 1
ATOM 1636 N N . GLU A 1 202 ? -2.031 8.147 13.308 1.00 93.06 202 GLU A N 1
ATOM 1637 C CA . GLU A 1 202 ? -1.606 8.550 11.963 1.00 93.06 202 GLU A CA 1
ATOM 1638 C C . GLU A 1 202 ? -0.087 8.450 11.775 1.00 93.06 202 GLU A C 1
ATOM 1640 O O . GLU A 1 202 ? 0.373 7.839 10.817 1.00 93.06 202 GLU A O 1
ATOM 1645 N N . SER A 1 203 ? 0.700 8.956 12.729 1.00 90.88 203 SER A N 1
ATOM 1646 C CA . SER A 1 203 ? 2.167 8.901 12.669 1.00 90.88 203 SER A CA 1
ATOM 1647 C C . SER A 1 203 ? 2.707 7.472 12.584 1.00 90.88 203 SER A C 1
ATOM 1649 O O . SER A 1 203 ? 3.645 7.203 11.834 1.00 90.88 203 SER A O 1
ATOM 1651 N N . HIS A 1 204 ? 2.095 6.538 13.316 1.00 90.19 204 HIS A N 1
ATOM 1652 C CA . HIS A 1 204 ? 2.462 5.131 13.250 1.00 90.19 204 HIS A CA 1
ATOM 1653 C C . HIS A 1 204 ? 2.075 4.523 11.902 1.00 90.19 204 HIS A C 1
ATOM 1655 O O . HIS A 1 204 ? 2.890 3.850 11.277 1.00 90.19 204 HIS A O 1
ATOM 1661 N N . MET A 1 205 ? 0.859 4.792 11.425 1.00 93.88 205 MET A N 1
ATOM 1662 C CA . MET A 1 205 ? 0.387 4.288 10.136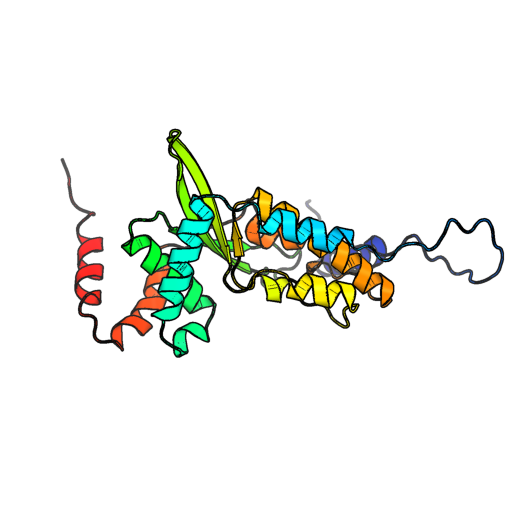 1.00 93.88 205 MET A CA 1
ATOM 1663 C C . MET A 1 205 ? 1.262 4.791 8.984 1.00 93.88 205 MET A C 1
ATOM 1665 O O . MET A 1 205 ? 1.749 3.981 8.206 1.00 93.88 205 MET A O 1
ATOM 1669 N N . LYS A 1 206 ? 1.577 6.091 8.938 1.00 94.12 206 LYS A N 1
ATOM 1670 C CA . LYS A 1 206 ? 2.486 6.675 7.939 1.00 94.12 206 LYS A CA 1
ATOM 1671 C C . LYS A 1 206 ? 3.860 6.005 7.946 1.00 94.12 206 LYS A C 1
ATOM 1673 O O . LYS A 1 206 ? 4.431 5.761 6.885 1.00 94.12 206 LYS A O 1
ATOM 1678 N N . SER A 1 207 ? 4.374 5.633 9.121 1.00 92.06 207 SER A N 1
ATOM 1679 C CA . SER A 1 207 ? 5.696 5.004 9.242 1.00 92.06 207 SER A CA 1
ATOM 1680 C C . SER A 1 207 ? 5.831 3.660 8.509 1.00 92.06 207 SER A C 1
ATOM 1682 O O . SER A 1 207 ? 6.946 3.295 8.140 1.00 92.06 207 SER A O 1
ATOM 1684 N N . LYS A 1 208 ? 4.723 2.960 8.222 1.00 93.00 208 LYS A N 1
ATOM 1685 C CA . LYS A 1 208 ? 4.728 1.710 7.442 1.00 93.00 208 LYS A CA 1
ATOM 1686 C C . LYS A 1 208 ? 5.230 1.893 6.007 1.00 93.00 208 LYS A C 1
ATOM 1688 O O . LYS A 1 208 ? 5.833 0.985 5.450 1.00 93.00 208 LYS A O 1
ATOM 1693 N N . TRP A 1 209 ? 5.015 3.068 5.418 1.00 94.62 209 TRP A N 1
ATOM 1694 C CA . TRP A 1 209 ? 5.367 3.342 4.018 1.00 94.62 209 TRP A CA 1
ATOM 1695 C C . TRP A 1 209 ? 6.372 4.489 3.861 1.00 94.62 209 TRP A C 1
ATOM 1697 O O . TRP A 1 209 ? 7.190 4.480 2.937 1.00 94.62 209 TRP A O 1
ATOM 1707 N N . LEU A 1 210 ? 6.343 5.453 4.786 1.00 92.56 210 LEU A N 1
ATOM 1708 C CA . LEU A 1 210 ? 7.067 6.727 4.700 1.00 92.56 210 LEU A CA 1
ATOM 1709 C C . LEU A 1 210 ? 8.253 6.833 5.671 1.00 92.56 210 LEU A C 1
ATOM 1711 O O . LEU A 1 210 ? 8.892 7.878 5.756 1.00 92.56 210 LEU A O 1
ATOM 1715 N N . SER A 1 211 ? 8.572 5.777 6.426 1.00 88.31 211 SER A N 1
ATOM 1716 C CA . SER A 1 211 ? 9.716 5.816 7.345 1.00 88.31 211 SER A CA 1
ATOM 1717 C C . SER A 1 211 ? 11.047 5.927 6.597 1.00 88.31 211 SER A C 1
ATOM 1719 O O . SER A 1 211 ? 11.301 5.214 5.622 1.00 88.31 211 SER A O 1
ATOM 1721 N N . SER A 1 212 ? 11.942 6.768 7.119 1.00 84.62 212 SER A N 1
ATOM 1722 C CA . SER A 1 212 ? 13.322 6.904 6.639 1.00 84.62 212 SER A CA 1
ATOM 1723 C C . SER A 1 212 ? 14.156 5.638 6.855 1.00 84.62 212 SER A C 1
ATOM 1725 O O . SER A 1 212 ? 15.125 5.414 6.137 1.00 84.62 212 SER A O 1
ATOM 1727 N N . ASN A 1 213 ? 13.752 4.767 7.788 1.00 83.06 213 ASN A N 1
ATOM 1728 C CA . ASN A 1 213 ? 14.413 3.488 8.070 1.00 83.06 213 ASN A CA 1
ATOM 1729 C C . ASN A 1 213 ? 14.025 2.367 7.086 1.00 83.06 213 ASN A C 1
ATOM 1731 O O . ASN A 1 213 ? 14.214 1.187 7.394 1.00 83.06 213 ASN A O 1
ATOM 1735 N N . ARG A 1 214 ? 13.453 2.702 5.921 1.00 87.56 214 ARG A N 1
ATOM 1736 C CA . ARG A 1 214 ? 13.122 1.721 4.881 1.00 87.56 214 ARG A CA 1
ATOM 1737 C C . ARG A 1 214 ? 14.385 1.045 4.345 1.00 87.56 214 ARG A C 1
ATOM 1739 O O . ARG A 1 214 ? 15.376 1.702 4.035 1.00 87.56 214 ARG A O 1
ATOM 1746 N N . LYS A 1 215 ? 14.338 -0.277 4.201 1.00 90.44 215 LYS A N 1
ATOM 1747 C CA . LYS A 1 215 ? 15.408 -1.095 3.621 1.00 90.44 215 LYS A CA 1
ATOM 1748 C C . LYS A 1 215 ? 14.873 -1.832 2.402 1.00 90.44 215 LYS A C 1
ATOM 1750 O O . LYS A 1 215 ? 13.819 -2.458 2.481 1.00 90.44 215 LYS A O 1
ATOM 1755 N N . ARG A 1 216 ? 15.610 -1.786 1.291 1.00 91.25 216 ARG A N 1
ATOM 1756 C CA . ARG A 1 216 ? 15.359 -2.654 0.135 1.00 91.25 216 ARG A CA 1
ATOM 1757 C C . ARG A 1 216 ? 15.899 -4.045 0.466 1.00 91.25 216 ARG A C 1
ATOM 1759 O O . ARG A 1 216 ? 17.069 -4.190 0.817 1.00 91.25 216 ARG A O 1
ATOM 1766 N N . VAL A 1 217 ? 15.037 -5.051 0.412 1.00 87.50 217 VAL A N 1
ATOM 1767 C CA . VAL A 1 217 ? 15.403 -6.456 0.600 1.00 87.50 217 VAL A CA 1
ATOM 1768 C C . VAL A 1 217 ? 16.246 -6.893 -0.596 1.00 87.50 217 VAL A C 1
ATOM 1770 O O . VAL A 1 217 ? 15.900 -6.601 -1.740 1.00 87.50 217 VAL A O 1
ATOM 1773 N N . SER A 1 218 ? 17.359 -7.581 -0.335 1.00 81.25 218 SER A N 1
ATOM 1774 C CA . SER A 1 218 ? 18.253 -8.030 -1.407 1.00 81.25 218 SER A CA 1
ATOM 1775 C C . SER A 1 218 ? 17.564 -9.040 -2.329 1.00 81.25 218 SER A C 1
ATOM 1777 O O . SER A 1 218 ? 16.793 -9.893 -1.871 1.00 81.25 218 SER A O 1
ATOM 1779 N N . SER A 1 219 ? 17.893 -9.000 -3.623 1.00 74.25 219 SER A N 1
ATOM 1780 C CA . SER A 1 219 ? 17.364 -9.955 -4.604 1.00 74.25 219 SER A CA 1
ATOM 1781 C C . SER A 1 219 ? 17.662 -11.402 -4.194 1.00 74.25 219 SER A C 1
ATOM 1783 O O . SER A 1 219 ? 16.802 -12.262 -4.344 1.00 74.25 219 SER A O 1
ATOM 1785 N N . ALA A 1 220 ? 18.808 -11.678 -3.560 1.00 69.56 220 ALA A N 1
ATOM 1786 C CA . ALA A 1 220 ? 19.159 -13.010 -3.058 1.00 69.56 220 ALA A CA 1
ATOM 1787 C C . ALA A 1 220 ? 18.216 -13.512 -1.940 1.00 69.56 220 ALA A C 1
ATOM 1789 O O . ALA A 1 220 ? 17.746 -14.654 -1.980 1.00 69.56 220 ALA A O 1
ATOM 1790 N N . GLU A 1 221 ? 17.895 -12.658 -0.960 1.00 70.69 221 GLU A N 1
ATOM 1791 C CA . GLU A 1 221 ? 16.990 -12.985 0.156 1.00 70.69 221 GLU A CA 1
ATOM 1792 C C . GLU A 1 221 ? 15.574 -13.301 -0.345 1.00 70.69 221 GLU A C 1
ATOM 1794 O O . GLU A 1 221 ? 14.901 -14.231 0.118 1.00 70.69 221 GLU A O 1
ATOM 1799 N N . PHE A 1 222 ? 15.116 -12.543 -1.334 1.00 71.44 222 PHE A N 1
ATOM 1800 C CA . PHE A 1 222 ? 13.801 -12.729 -1.914 1.00 71.44 222 PHE A CA 1
ATOM 1801 C C . PHE A 1 222 ? 13.758 -13.920 -2.902 1.00 71.44 222 PHE A C 1
ATOM 1803 O O . PHE A 1 222 ? 12.845 -14.749 -2.794 1.00 71.44 222 PHE A O 1
ATOM 1810 N N . MET A 1 223 ? 14.760 -14.098 -3.770 1.00 69.81 223 MET A N 1
ATOM 1811 C CA . MET A 1 223 ? 14.834 -15.205 -4.740 1.00 69.81 223 MET A CA 1
ATOM 1812 C C . MET A 1 223 ? 14.966 -16.581 -4.078 1.00 69.81 223 MET A C 1
ATOM 1814 O O . MET A 1 223 ? 14.367 -17.547 -4.551 1.00 69.81 223 MET A O 1
ATOM 1818 N N . SER A 1 224 ? 15.640 -16.675 -2.925 1.00 69.69 224 SER A N 1
ATOM 1819 C CA . SER A 1 224 ? 15.667 -17.893 -2.093 1.00 69.69 224 SER A CA 1
ATOM 1820 C C . SER A 1 224 ? 14.260 -18.377 -1.696 1.00 69.69 224 SER A C 1
ATOM 1822 O O . SER A 1 224 ? 14.002 -19.572 -1.536 1.00 69.69 224 SER A O 1
ATOM 1824 N N . CYS A 1 225 ? 13.305 -17.453 -1.579 1.00 60.03 225 CYS A N 1
ATOM 1825 C CA . CYS A 1 225 ? 11.919 -17.763 -1.249 1.00 60.03 225 CYS A CA 1
ATOM 1826 C C . CYS A 1 225 ? 11.095 -18.172 -2.486 1.00 60.03 225 CYS A C 1
ATOM 1828 O O . CYS A 1 225 ? 10.199 -19.010 -2.367 1.00 60.03 225 CYS A O 1
ATOM 1830 N N . LEU A 1 226 ? 11.411 -17.616 -3.664 1.00 65.12 226 LEU A N 1
ATOM 1831 C CA . LEU A 1 226 ? 10.751 -17.932 -4.939 1.00 65.12 226 LEU A CA 1
ATOM 1832 C C . LEU A 1 226 ? 11.252 -19.215 -5.605 1.00 65.12 226 LEU A C 1
ATOM 1834 O O . LEU A 1 226 ? 10.478 -19.865 -6.305 1.00 65.12 226 LEU A O 1
ATOM 1838 N N . SER A 1 227 ? 12.509 -19.609 -5.394 1.00 62.53 227 SER A N 1
ATOM 1839 C CA . SER A 1 227 ? 13.094 -20.823 -5.988 1.00 62.53 227 SER A CA 1
ATOM 1840 C C . SER A 1 227 ? 12.270 -22.079 -5.679 1.00 62.53 227 SER A C 1
ATOM 1842 O O . SER A 1 227 ? 12.012 -22.905 -6.556 1.00 62.53 227 SER A O 1
ATOM 1844 N N . LYS A 1 228 ? 11.749 -22.174 -4.450 1.00 58.28 228 LYS A N 1
ATOM 1845 C CA . LYS A 1 228 ? 10.851 -23.251 -4.007 1.00 58.28 228 LYS A CA 1
ATOM 1846 C C . LYS A 1 228 ? 9.517 -23.281 -4.767 1.00 58.28 228 LYS A C 1
ATOM 1848 O O . LYS A 1 228 ? 8.909 -24.339 -4.853 1.00 58.28 228 LYS A O 1
ATOM 1853 N N . TYR A 1 229 ? 9.070 -22.141 -5.299 1.00 52.97 229 TYR A N 1
ATOM 1854 C CA . TYR A 1 229 ? 7.832 -21.998 -6.072 1.00 52.97 229 TYR A CA 1
ATOM 1855 C C . TYR A 1 229 ? 8.047 -22.285 -7.567 1.00 52.97 229 TYR A C 1
ATOM 1857 O O . TYR A 1 229 ? 7.298 -23.056 -8.158 1.00 52.97 229 TYR A O 1
ATOM 1865 N N . MET A 1 230 ? 9.106 -21.745 -8.180 1.00 59.28 230 MET A N 1
ATOM 1866 C CA . MET A 1 230 ? 9.344 -21.915 -9.624 1.00 59.28 230 MET A CA 1
ATOM 1867 C C . MET A 1 230 ? 9.752 -23.344 -10.020 1.00 59.28 230 MET A C 1
ATOM 1869 O O . MET A 1 230 ? 9.485 -23.762 -11.144 1.00 59.28 230 MET A O 1
ATOM 1873 N N . THR A 1 231 ? 10.330 -24.118 -9.094 1.00 53.47 231 THR A N 1
ATOM 1874 C CA . THR A 1 231 ? 10.752 -25.512 -9.339 1.00 53.47 231 THR A CA 1
ATOM 1875 C C . THR A 1 231 ? 9.565 -26.474 -9.532 1.00 53.47 231 THR A C 1
ATOM 1877 O O . THR A 1 231 ? 9.730 -27.531 -10.132 1.00 53.47 231 THR A O 1
ATOM 1880 N N . GLN A 1 232 ? 8.354 -26.120 -9.079 1.00 49.28 232 GLN A N 1
ATOM 1881 C CA . GLN A 1 232 ? 7.158 -26.966 -9.227 1.00 49.28 232 GLN A CA 1
ATOM 1882 C C . GLN A 1 232 ? 6.411 -26.752 -10.558 1.00 49.28 232 GLN A C 1
ATOM 1884 O O . GLN A 1 232 ? 5.685 -27.645 -10.982 1.00 49.28 232 GLN A O 1
ATOM 1889 N N . ASN A 1 233 ? 6.648 -25.632 -11.258 1.00 43.66 233 ASN A N 1
ATOM 1890 C CA . ASN A 1 233 ? 5.915 -25.249 -12.477 1.00 43.66 233 ASN A CA 1
ATOM 1891 C C . ASN A 1 233 ? 6.706 -25.423 -13.789 1.00 43.66 233 ASN A C 1
ATOM 1893 O O . ASN A 1 233 ? 6.336 -24.844 -14.805 1.00 43.66 233 ASN A O 1
ATOM 1897 N N . GLY A 1 234 ? 7.789 -26.210 -13.804 1.00 46.69 234 GLY A N 1
ATOM 1898 C CA . GLY A 1 234 ? 8.418 -26.668 -15.054 1.00 46.69 234 GLY A CA 1
ATOM 1899 C C . GLY A 1 234 ? 8.977 -25.581 -15.988 1.00 46.69 234 GLY A C 1
ATOM 1900 O O . GLY A 1 234 ? 9.251 -25.871 -17.148 1.00 46.69 234 GLY A O 1
ATOM 1901 N N . ASN A 1 235 ? 9.187 -24.347 -15.518 1.00 45.66 235 ASN A N 1
ATOM 1902 C CA . ASN A 1 235 ? 9.875 -23.323 -16.303 1.00 45.66 235 ASN A CA 1
ATOM 1903 C C . ASN A 1 235 ? 11.391 -23.498 -16.145 1.00 45.66 235 ASN A C 1
ATOM 1905 O O . ASN A 1 235 ? 11.956 -23.181 -15.099 1.00 45.66 235 ASN A O 1
ATOM 1909 N N . ALA A 1 236 ? 12.052 -23.970 -17.206 1.00 42.06 236 ALA A N 1
ATOM 1910 C CA . ALA A 1 236 ? 13.485 -24.288 -17.294 1.00 42.06 236 ALA A CA 1
ATOM 1911 C C . ALA A 1 236 ? 14.460 -23.117 -17.010 1.00 42.06 236 ALA A C 1
ATOM 1913 O O . ALA A 1 236 ? 15.668 -23.276 -17.123 1.00 42.06 236 ALA A O 1
ATOM 1914 N N . CYS A 1 237 ? 13.969 -21.947 -16.603 1.00 51.91 237 CYS A N 1
ATOM 1915 C CA . CYS A 1 237 ? 14.751 -20.718 -16.470 1.00 51.91 237 CYS A CA 1
ATOM 1916 C C . CYS A 1 237 ? 15.473 -20.576 -15.111 1.00 51.91 237 CYS A C 1
ATOM 1918 O O . CYS A 1 237 ? 16.209 -19.616 -14.898 1.00 51.91 237 CYS A O 1
ATOM 1920 N N . PHE A 1 238 ? 15.264 -21.500 -14.163 1.00 45.69 238 PHE A N 1
ATOM 1921 C CA . PHE A 1 238 ? 15.878 -21.408 -12.830 1.00 45.69 238 PHE A CA 1
ATOM 1922 C C . PHE A 1 238 ? 17.377 -21.760 -12.823 1.00 45.69 238 PHE A C 1
ATOM 1924 O O . PHE A 1 238 ? 18.137 -21.130 -12.091 1.00 45.69 238 PHE A O 1
ATOM 1931 N N . LEU A 1 239 ? 17.818 -22.721 -13.646 1.00 47.22 239 LEU A N 1
ATOM 1932 C CA . LEU A 1 239 ? 19.232 -23.123 -13.693 1.00 47.22 239 LEU A CA 1
ATOM 1933 C C . LEU A 1 239 ? 20.112 -22.092 -14.419 1.00 47.22 239 LEU A C 1
ATOM 1935 O O . LEU A 1 239 ? 21.215 -21.815 -13.951 1.00 47.22 239 LEU A O 1
ATOM 1939 N N . ASP A 1 240 ? 19.590 -21.435 -15.458 1.00 43.78 240 ASP A N 1
ATOM 1940 C CA . ASP A 1 240 ? 20.332 -20.404 -16.199 1.00 43.78 240 ASP A CA 1
ATOM 1941 C C . ASP A 1 240 ? 20.533 -19.111 -15.378 1.00 43.78 240 ASP A C 1
ATOM 1943 O O . ASP A 1 240 ? 21.543 -18.422 -15.522 1.00 43.78 240 ASP A O 1
ATOM 1947 N N . LEU A 1 241 ? 19.607 -18.786 -14.464 1.00 47.25 241 LEU A N 1
ATOM 1948 C CA . LEU A 1 241 ? 19.667 -17.565 -13.644 1.00 47.25 241 LEU A CA 1
ATOM 1949 C C . LEU A 1 241 ? 20.702 -17.632 -12.514 1.00 47.25 241 LEU A C 1
ATOM 1951 O O . LEU A 1 241 ? 21.346 -16.627 -12.223 1.00 47.25 241 LEU A O 1
ATOM 1955 N N . VAL A 1 242 ? 20.894 -18.799 -11.892 1.00 49.47 242 VAL A N 1
ATOM 1956 C CA . VAL A 1 242 ? 21.932 -18.972 -10.856 1.00 49.47 242 VAL A CA 1
ATOM 1957 C C . VAL A 1 242 ? 23.335 -18.940 -11.477 1.00 49.47 242 VAL A C 1
ATOM 1959 O O . VAL A 1 242 ? 24.283 -18.499 -10.831 1.00 49.47 242 VAL A O 1
ATOM 1962 N N . GLN A 1 243 ? 23.471 -19.350 -12.741 1.00 44.84 243 GLN A N 1
ATOM 1963 C CA . GLN A 1 243 ? 24.745 -19.305 -13.464 1.00 44.84 243 GLN A CA 1
ATOM 1964 C C . GLN A 1 243 ? 25.095 -17.906 -13.997 1.00 44.84 243 GLN A C 1
ATOM 1966 O O . GLN A 1 243 ? 26.278 -17.578 -14.075 1.00 44.84 243 GLN A O 1
ATOM 1971 N N . ALA A 1 244 ? 24.105 -17.060 -14.304 1.00 44.03 244 ALA A N 1
ATOM 1972 C CA . ALA A 1 244 ? 24.349 -15.701 -14.795 1.00 44.03 244 ALA A CA 1
ATOM 1973 C C . ALA A 1 244 ? 24.925 -14.756 -13.718 1.00 44.03 244 ALA A C 1
ATOM 1975 O O . ALA A 1 244 ? 25.776 -13.923 -14.028 1.00 44.03 244 ALA A O 1
ATOM 1976 N N . ASP A 1 245 ? 24.534 -14.920 -12.450 1.00 43.03 245 ASP A N 1
ATOM 1977 C CA . ASP A 1 245 ? 24.984 -14.046 -11.351 1.00 43.03 245 ASP A CA 1
ATOM 1978 C C . ASP A 1 245 ? 26.421 -14.366 -10.877 1.00 43.03 245 ASP A C 1
ATOM 1980 O O . ASP A 1 245 ? 27.095 -13.535 -10.272 1.00 43.03 245 ASP A O 1
ATOM 1984 N N . GLN A 1 246 ? 26.951 -15.551 -11.213 1.00 45.12 246 GLN A N 1
ATOM 1985 C CA . GLN A 1 246 ? 28.348 -15.923 -10.936 1.00 45.12 246 GLN A CA 1
ATOM 1986 C C . GLN A 1 246 ? 29.352 -15.414 -11.988 1.00 45.12 246 GLN A C 1
ATOM 1988 O O . GLN A 1 246 ? 30.557 -15.528 -11.772 1.00 45.12 246 GLN A O 1
ATOM 1993 N N . GLN A 1 247 ? 28.899 -14.841 -13.110 1.00 40.66 247 GLN A N 1
ATOM 1994 C CA . GLN A 1 247 ? 29.774 -14.453 -14.232 1.00 40.66 247 GLN A CA 1
ATOM 1995 C C . GLN A 1 247 ? 30.135 -12.956 -14.276 1.00 40.66 247 GLN A C 1
ATOM 1997 O O . GLN A 1 247 ? 31.029 -12.575 -15.025 1.00 40.66 247 GLN A O 1
ATOM 2002 N N . LEU A 1 248 ? 29.528 -12.094 -13.450 1.00 42.47 248 LEU A N 1
ATOM 2003 C CA . LEU A 1 248 ? 29.874 -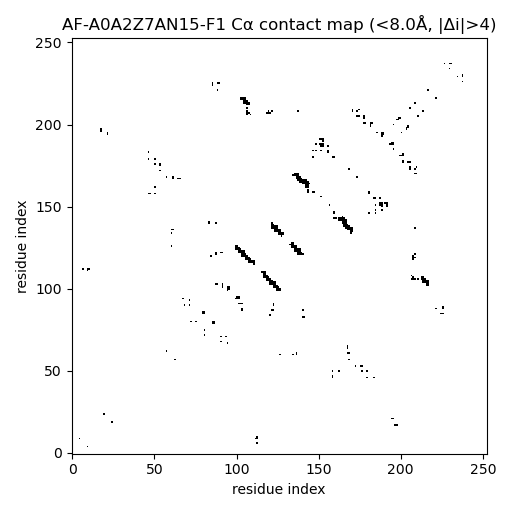10.659 -13.399 1.00 42.47 248 LEU A CA 1
ATOM 2004 C C . LEU A 1 248 ? 31.025 -10.320 -12.426 1.00 42.47 248 LEU A C 1
ATOM 2006 O O . LEU A 1 248 ? 31.339 -9.152 -12.216 1.00 42.47 248 LEU A O 1
ATOM 2010 N N . GLY A 1 249 ? 31.690 -11.333 -11.859 1.00 36.97 249 GLY A N 1
ATOM 2011 C CA . GLY A 1 249 ? 32.734 -11.182 -10.839 1.00 36.97 249 GLY A CA 1
ATOM 2012 C C . GLY A 1 249 ? 34.189 -11.286 -11.311 1.00 36.97 249 GLY A C 1
ATOM 2013 O O . GLY A 1 249 ? 35.075 -11.294 -10.462 1.00 36.97 249 GLY A O 1
ATOM 2014 N N . THR A 1 250 ? 34.481 -11.385 -12.614 1.00 40.53 250 THR A N 1
ATOM 2015 C CA . THR A 1 250 ? 35.873 -11.432 -13.105 1.00 40.53 250 THR A CA 1
ATOM 2016 C C . THR A 1 250 ? 36.051 -10.717 -14.443 1.00 40.53 250 THR A C 1
ATOM 2018 O O . THR A 1 250 ? 36.154 -11.357 -15.485 1.00 40.53 250 THR A O 1
ATOM 2021 N N . TYR A 1 251 ? 36.184 -9.392 -14.418 1.00 31.45 251 TYR A N 1
ATOM 2022 C CA . TYR A 1 251 ? 36.950 -8.693 -15.451 1.00 31.45 251 TYR A CA 1
ATOM 2023 C C . TYR A 1 251 ? 37.953 -7.765 -14.768 1.00 31.45 251 TYR A C 1
ATOM 2025 O O . TYR A 1 251 ? 37.644 -6.638 -14.400 1.00 31.45 251 TYR A O 1
ATOM 2033 N N . ASN A 1 252 ? 39.158 -8.304 -14.574 1.00 34.78 252 ASN A N 1
ATOM 2034 C CA . ASN A 1 252 ? 40.374 -7.521 -14.409 1.00 34.78 252 ASN A CA 1
ATOM 2035 C C . ASN A 1 252 ? 40.775 -6.980 -15.785 1.00 34.78 252 ASN A C 1
ATOM 2037 O O . ASN A 1 252 ? 41.023 -7.778 -16.692 1.00 34.78 252 ASN A O 1
ATOM 2041 N N . CYS A 1 253 ? 40.893 -5.661 -15.900 1.00 35.41 253 CYS A N 1
ATOM 2042 C CA . CYS A 1 253 ? 41.947 -4.964 -16.638 1.00 35.41 253 CYS A CA 1
ATOM 2043 C C . CYS A 1 253 ? 42.304 -3.706 -15.848 1.00 35.41 253 CYS A C 1
ATOM 2045 O O . CYS A 1 253 ? 41.359 -2.990 -15.450 1.00 35.41 253 CYS A O 1
#

InterPro domains:
  IPR006502 Protein of unknown function PDDEXK-like [PF04720] (14-214)
  IPR006502 Protein of unknown function PDDEXK-like [PTHR31579] (8-217)
  IPR006502 Protein of unknown function PDDEXK-like [TIGR01615] (89-215)
  IPR007110 Immunoglobulin-like domain [PS50835] (154-253)

Solvent-accessible surface area (backbone atoms only — not comparable to full-atom values): 15329 Å² total; per-residue (Å²): 135,84,83,76,79,49,70,68,57,53,50,52,46,53,53,45,51,57,56,54,78,73,41,82,82,81,69,95,69,96,73,91,80,90,83,79,89,80,70,96,77,72,90,70,71,57,66,54,54,54,48,49,54,61,70,65,68,65,51,73,68,35,54,51,53,47,52,50,51,56,53,54,60,72,75,48,56,72,76,40,70,75,31,65,71,59,35,52,49,52,50,34,54,51,38,43,73,75,71,42,54,48,36,46,33,38,21,64,49,86,52,101,51,100,54,88,49,58,69,33,77,39,33,37,34,54,42,79,42,96,88,73,48,76,44,62,37,40,37,32,80,59,47,37,68,78,66,72,63,86,74,61,36,70,71,46,47,50,52,51,69,68,48,51,48,63,38,56,36,38,72,67,55,52,51,53,52,45,49,54,53,32,52,46,49,51,51,27,32,50,77,65,76,42,82,84,52,72,78,61,34,48,73,51,52,46,37,52,80,70,39,87,67,54,39,72,55,52,68,67,72,53,46,66,64,44,52,74,57,49,70,78,69,77,57,80,63,64,68,59,53,65,56,56,72,70,64,80,78,76,82,89,130

pLDDT: mean 77.42, std 20.82, range [29.89, 97.88]